Protein AF-0000000075227221 (afdb_homodimer)

Organism: NCBI:txid1561998

InterPro domains:
  IPR003677 SXP/RAL-2 family protein Ani s 5-like, cation-binding domain [PF02520] (51-158)
  IPR052823 SXP/RAL-2-related [PTHR21593] (7-159)

Foldseek 3Di:
DPPPPPQPPQQVPPVVVVVCLVVLVVQPDPDPPPCPVRPDDDPLCVPPDPVLVVVLSCLVNVPVDDPVRSLVVNLVSCVVVPNNVVSVVSVVVVVVVVVVCVPCVVVLVVCQVVLVVQLVVLVPDPPDDPVRSVVSNVVSCVVRPPNVVVVVVVVCVVVVVVVPPPDPPPD/DPPPPPQPPQQPPPPVVVVCLVVLVVQPDPDPPPVPVPDDDDPLCVPPDPVLVVVLSCLVNVPPDDPVRSLVVNLVSCVVVPNNVVSVVNVVVVVVVVVVCVPCVVVLVVCQVVLVVQLVVLVPDPVDDPVRSVVSNVVSCVVRPPNVVVVVVVVCVVVVVVVPPPDPPPD

Structure (mmCIF, N/CA/C/O backbone):
data_AF-0000000075227221-model_v1
#
loop_
_entity.id
_entity.type
_entity.pdbx_description
1 polymer 'DUF148 domain-containing protein'
#
loop_
_atom_site.group_PDB
_atom_site.id
_atom_site.type_symbol
_atom_site.label_atom_id
_atom_site.label_alt_id
_atom_site.label_comp_id
_atom_site.label_asym_id
_atom_site.label_entity_id
_atom_site.label_seq_id
_atom_site.pdbx_PDB_ins_code
_atom_site.Cartn_x
_atom_site.Cartn_y
_atom_site.Cartn_z
_atom_site.occupancy
_atom_site.B_iso_or_equiv
_atom_site.auth_seq_id
_atom_site.auth_comp_id
_atom_site.auth_asym_id
_atom_site.auth_atom_id
_atom_site.pdbx_PDB_model_num
ATOM 1 N N . MET A 1 1 ? -20.688 33.906 -15.164 1 21.27 1 MET A N 1
ATOM 2 C CA . MET A 1 1 ? -20.078 34.188 -13.875 1 21.27 1 MET A CA 1
ATOM 3 C C . MET A 1 1 ? -19.516 32.938 -13.227 1 21.27 1 MET A C 1
ATOM 5 O O . MET A 1 1 ? -19.25 32.906 -12.023 1 21.27 1 MET A O 1
ATOM 9 N N . SER A 1 2 ? -19.25 31.859 -13.977 1 26.23 2 SER A N 1
ATOM 10 C CA . SER A 1 2 ? -19.016 30.406 -13.977 1 26.23 2 SER A CA 1
ATOM 11 C C . SER A 1 2 ? -17.594 30.078 -13.555 1 26.23 2 SER A C 1
ATOM 13 O O . SER A 1 2 ? -16.906 29.297 -14.219 1 26.23 2 SER A O 1
ATOM 15 N N . LEU A 1 3 ? -16.859 31 -12.727 1 29.92 3 LEU A N 1
ATOM 16 C CA . LEU A 1 3 ? -15.445 30.953 -12.383 1 29.92 3 LEU A CA 1
ATOM 17 C C . LEU A 1 3 ? -15.133 29.75 -11.508 1 29.92 3 LEU A C 1
ATOM 19 O O . LEU A 1 3 ? -13.984 29.547 -11.102 1 29.92 3 LEU A O 1
ATOM 23 N N . ASN A 1 4 ? -16.125 29.094 -10.93 1 28.67 4 ASN A N 1
ATOM 24 C CA . ASN A 1 4 ? -15.914 28.344 -9.695 1 28.67 4 ASN A CA 1
ATOM 25 C C . ASN A 1 4 ? -15.172 27.031 -9.953 1 28.67 4 ASN A C 1
ATOM 27 O O . ASN A 1 4 ? -14.938 26.25 -9.031 1 28.67 4 ASN A O 1
ATOM 31 N N . ASN A 1 5 ? -15.242 26.469 -11.109 1 29.36 5 ASN A N 1
ATOM 32 C CA . ASN A 1 5 ? -14.898 25.047 -11.195 1 29.36 5 ASN A CA 1
ATOM 33 C C . ASN A 1 5 ? -13.398 24.828 -10.992 1 29.36 5 ASN A C 1
ATOM 35 O O . ASN A 1 5 ? -12.906 23.719 -11.18 1 29.36 5 ASN A O 1
ATOM 39 N N . SER A 1 6 ? -12.57 25.891 -11.133 1 29.19 6 SER A N 1
ATOM 40 C CA . SER A 1 6 ? -11.148 25.641 -11.344 1 29.19 6 SER A CA 1
ATOM 41 C C . SER A 1 6 ? -10.484 25.109 -10.078 1 29.19 6 SER A C 1
ATOM 43 O O . SER A 1 6 ? -9.258 24.984 -10.023 1 29.19 6 SER A O 1
ATOM 45 N N . VAL A 1 7 ? -11.234 25.203 -8.898 1 27.42 7 VAL A N 1
ATOM 46 C CA . VAL A 1 7 ? -10.484 25.125 -7.652 1 27.42 7 VAL A CA 1
ATOM 47 C C . VAL A 1 7 ? -10.133 23.672 -7.352 1 27.42 7 VAL A C 1
ATOM 49 O O . VAL A 1 7 ? -9.562 23.359 -6.297 1 27.42 7 VAL A O 1
ATOM 52 N N . PHE A 1 8 ? -10.602 22.656 -8.109 1 29.98 8 PHE A N 1
ATOM 53 C CA . PHE A 1 8 ? -10.648 21.344 -7.473 1 29.98 8 PHE A CA 1
ATOM 54 C C . PHE A 1 8 ? -9.242 20.781 -7.301 1 29.98 8 PHE A C 1
ATOM 56 O O . PHE A 1 8 ? -8.953 20.109 -6.309 1 29.98 8 PHE A O 1
ATOM 63 N N . ILE A 1 9 ? -8.414 20.984 -8.281 1 30.62 9 ILE A N 1
ATOM 64 C CA . ILE A 1 9 ? -7.391 19.953 -8.414 1 30.62 9 ILE A CA 1
ATOM 65 C C . ILE A 1 9 ? -6.324 20.156 -7.34 1 30.62 9 ILE A C 1
ATOM 67 O O . ILE A 1 9 ? -5.516 19.25 -7.086 1 30.62 9 ILE A O 1
ATOM 71 N N . LEU A 1 10 ? -6.273 21.422 -6.684 1 29.72 10 LEU A N 1
ATOM 72 C CA . LEU A 1 10 ? -4.98 21.781 -6.113 1 29.72 10 LEU A CA 1
ATOM 73 C C . LEU A 1 10 ? -4.762 21.094 -4.773 1 29.72 10 LEU A C 1
ATOM 75 O O . LEU A 1 10 ? -3.711 21.25 -4.148 1 29.72 10 LEU A O 1
ATOM 79 N N . ILE A 1 11 ? -5.859 20.531 -4.23 1 31.45 11 ILE A N 1
ATOM 80 C CA . ILE A 1 11 ? -5.824 20.344 -2.787 1 31.45 11 ILE A CA 1
ATOM 81 C C . ILE A 1 11 ? -4.914 19.172 -2.443 1 31.45 11 ILE A C 1
ATOM 83 O O . ILE A 1 11 ? -4.469 19.031 -1.302 1 31.45 11 ILE A O 1
ATOM 87 N N . LEU A 1 12 ? -4.746 18.234 -3.357 1 32.62 12 LEU A N 1
ATOM 88 C CA . LEU A 1 12 ? -4.191 17 -2.799 1 32.62 12 LEU A CA 1
ATOM 89 C C . LEU A 1 12 ? -2.746 17.219 -2.357 1 32.62 12 LEU A C 1
ATOM 91 O O . LEU A 1 12 ? -2.096 16.281 -1.887 1 32.62 12 LEU A O 1
ATOM 95 N N . ALA A 1 13 ? -2.172 18.422 -2.547 1 30.55 13 ALA A N 1
ATOM 96 C CA . ALA A 1 13 ? -0.73 18.5 -2.322 1 30.55 13 ALA A CA 1
ATOM 97 C C . ALA A 1 13 ? -0.402 18.422 -0.834 1 30.55 13 ALA A C 1
ATOM 99 O O . ALA A 1 13 ? 0.716 18.078 -0.455 1 30.55 13 ALA A O 1
ATOM 100 N N . PHE A 1 14 ? -1.314 18.891 0.05 1 33.31 14 PHE A N 1
ATOM 101 C CA . PHE A 1 14 ? -0.756 19.125 1.376 1 33.31 14 PHE A CA 1
ATOM 102 C C . PHE A 1 14 ? -0.66 17.828 2.166 1 33.31 14 PHE A C 1
ATOM 104 O O . PHE A 1 14 ? 0.011 17.766 3.199 1 33.31 14 PHE A O 1
ATOM 111 N N . SER A 1 15 ? -1.491 16.891 1.951 1 36.38 15 SER A N 1
ATOM 112 C CA . SER A 1 15 ? -1.387 15.766 2.885 1 36.38 15 SER A CA 1
ATOM 113 C C . SER A 1 15 ? -0.013 15.109 2.809 1 36.38 15 SER A C 1
ATOM 115 O O . SER A 1 15 ? 0.34 14.297 3.666 1 36.38 15 SER A O 1
ATOM 117 N N . SER A 1 16 ? 0.586 15.039 1.662 1 34.44 16 SER A N 1
ATOM 118 C CA . SER A 1 16 ? 1.912 14.438 1.612 1 34.44 16 SER A CA 1
ATOM 119 C C . SER A 1 16 ? 2.965 15.359 2.215 1 34.44 16 SER A C 1
ATOM 121 O O . SER A 1 16 ? 3.855 15.836 1.51 1 34.44 16 SER A O 1
ATOM 123 N N . LEU A 1 17 ? 2.641 16.172 3.076 1 33.5 17 LEU A N 1
ATOM 124 C CA . LEU A 1 17 ? 3.691 17.016 3.621 1 33.5 17 LEU A CA 1
ATOM 125 C C . LEU A 1 17 ? 4.836 16.188 4.18 1 33.5 17 LEU A C 1
ATOM 127 O O . LEU A 1 17 ? 5.961 16.672 4.312 1 33.5 17 LEU A O 1
ATOM 131 N N . ALA A 1 18 ? 4.57 15.07 4.785 1 35.25 18 ALA A N 1
ATOM 132 C CA . ALA A 1 18 ? 5.746 14.32 5.215 1 35.25 18 ALA A CA 1
ATOM 133 C C . ALA A 1 18 ? 6.703 14.086 4.047 1 35.25 18 ALA A C 1
ATOM 135 O O . ALA A 1 18 ? 7.926 14.164 4.215 1 35.25 18 ALA A O 1
ATOM 136 N N . LEU A 1 19 ? 6.176 13.578 2.916 1 32.5 19 LEU A N 1
ATOM 137 C CA . LEU A 1 19 ? 7.039 13.477 1.745 1 32.5 19 LEU A CA 1
ATOM 138 C C . LEU A 1 19 ? 7.426 14.859 1.229 1 32.5 19 LEU A C 1
ATOM 140 O O . LEU A 1 19 ? 8.383 15 0.465 1 32.5 19 LEU A O 1
ATOM 144 N N . CYS A 1 20 ? 6.684 15.852 1.634 1 34.72 20 CYS A N 1
ATOM 145 C CA . CYS A 1 20 ? 6.906 17.188 1.083 1 34.72 20 CYS A CA 1
ATOM 146 C C . CYS A 1 20 ? 8.125 17.844 1.722 1 34.72 20 CYS A C 1
ATOM 148 O O . CYS A 1 20 ? 8.75 18.719 1.119 1 34.72 20 CYS A O 1
ATOM 150 N N . GLN A 1 21 ? 8.383 17.641 2.938 1 33.06 21 GLN A N 1
ATOM 151 C CA . GLN A 1 21 ? 9.555 18.359 3.414 1 33.06 21 GLN A CA 1
ATOM 152 C C . GLN A 1 21 ? 10.797 18 2.607 1 33.06 21 GLN A C 1
ATOM 154 O O . GLN A 1 21 ? 11.672 18.844 2.395 1 33.06 21 GLN A O 1
ATOM 159 N N . LYS A 1 22 ? 10.992 16.672 2.293 1 35.06 22 LYS A N 1
ATOM 160 C CA . LYS A 1 22 ? 12.133 16.469 1.411 1 35.06 22 LYS A CA 1
ATOM 161 C C . LYS A 1 22 ? 11.977 17.25 0.111 1 35.06 22 LYS A C 1
ATOM 163 O O . LYS A 1 22 ? 12.961 17.641 -0.505 1 35.06 22 LYS A O 1
ATOM 168 N N . GLU A 1 23 ? 10.773 17.375 -0.311 1 32.72 23 GLU A N 1
ATOM 169 C CA . GLU A 1 23 ? 10.57 18.125 -1.548 1 32.72 23 GLU A CA 1
ATOM 170 C C . GLU A 1 23 ? 10.648 19.625 -1.303 1 32.72 23 GLU A C 1
ATOM 172 O O . GLU A 1 23 ? 10.945 20.391 -2.221 1 32.72 23 GLU A O 1
ATOM 177 N N . VAL A 1 24 ? 10.352 20.094 -0.079 1 33.34 24 VAL A N 1
ATOM 178 C CA . VAL A 1 24 ? 10.43 21.531 0.119 1 33.34 24 VAL A CA 1
ATOM 179 C C . VAL A 1 24 ? 11.883 21.984 0.085 1 33.34 24 VAL A C 1
ATOM 181 O O . VAL A 1 24 ? 12.195 23.094 -0.377 1 33.34 24 VAL A O 1
ATOM 184 N N . LYS A 1 25 ? 12.789 21.266 0.635 1 33.75 25 LYS A N 1
ATOM 185 C CA . LYS A 1 25 ? 14.164 21.766 0.527 1 33.75 25 LYS A CA 1
ATOM 186 C C . LYS A 1 25 ? 14.602 21.859 -0.931 1 33.75 25 LYS A C 1
ATOM 188 O O . LYS A 1 25 ? 15.539 22.594 -1.259 1 33.75 25 LYS A O 1
ATOM 193 N N . LYS A 1 26 ? 14.211 20.859 -1.682 1 35.75 26 LYS A N 1
ATOM 194 C CA . LYS A 1 26 ? 14.633 21.062 -3.064 1 35.75 26 LYS A CA 1
ATOM 195 C C . LYS A 1 26 ? 13.984 22.297 -3.662 1 35.75 26 LYS A C 1
ATOM 197 O O . LYS A 1 26 ? 14.266 22.672 -4.805 1 35.75 26 LYS A O 1
ATOM 202 N N . ILE A 1 27 ? 12.977 22.797 -3.014 1 33.5 27 ILE A N 1
ATOM 203 C CA . ILE A 1 27 ? 12.375 24 -3.568 1 33.5 27 ILE A CA 1
ATOM 204 C C . ILE A 1 27 ? 13.266 25.203 -3.283 1 33.5 27 ILE A C 1
ATOM 206 O O . ILE A 1 27 ? 13.352 26.125 -4.094 1 33.5 27 ILE A O 1
ATOM 210 N N . ALA A 1 28 ? 13.898 25.281 -2.08 1 35.06 28 ALA A N 1
ATOM 211 C CA . ALA A 1 28 ? 14.539 26.562 -1.806 1 35.06 28 ALA A CA 1
ATOM 212 C C . ALA A 1 28 ? 15.859 26.688 -2.562 1 35.06 28 ALA A C 1
ATOM 214 O O . ALA A 1 28 ? 16.578 27.672 -2.406 1 35.06 28 ALA A O 1
ATOM 215 N N . ALA A 1 29 ? 16.453 25.625 -2.982 1 35.47 29 ALA A N 1
ATOM 216 C CA . ALA A 1 29 ? 17.719 25.969 -3.617 1 35.47 29 ALA A CA 1
ATOM 217 C C . ALA A 1 29 ? 17.484 26.672 -4.949 1 35.47 29 ALA A C 1
ATOM 219 O O . ALA A 1 29 ? 16.594 26.312 -5.715 1 35.47 29 ALA A O 1
ATOM 220 N N . PRO A 1 30 ? 18.016 27.875 -5.059 1 35 30 PRO A N 1
ATOM 221 C CA . PRO A 1 30 ? 18 28.5 -6.387 1 35 30 PRO A CA 1
ATOM 222 C C . PRO A 1 30 ? 18.438 27.547 -7.492 1 35 30 PRO A C 1
ATOM 224 O O . PRO A 1 30 ? 19.562 27.031 -7.465 1 35 30 PRO A O 1
ATOM 227 N N . VAL A 1 31 ? 17.781 26.641 -8.031 1 32.31 31 VAL A N 1
ATOM 228 C CA . VAL A 1 31 ? 18.266 26.047 -9.273 1 32.31 31 VAL A CA 1
ATOM 229 C C . VAL A 1 31 ? 18.828 27.141 -10.188 1 32.31 31 VAL A C 1
ATOM 231 O O . VAL A 1 31 ? 18.359 28.281 -10.164 1 32.31 31 VAL A O 1
ATOM 234 N N . ARG A 1 32 ? 19.859 26.984 -10.961 1 31.8 32 ARG A N 1
ATOM 235 C CA . ARG A 1 32 ? 20.312 27.781 -12.102 1 31.8 32 ARG A CA 1
ATOM 236 C C . ARG A 1 32 ? 19.125 28.328 -12.891 1 31.8 32 ARG A C 1
ATOM 238 O O . ARG A 1 32 ? 18 27.844 -12.742 1 31.8 32 ARG A O 1
ATOM 245 N N . GLY A 1 33 ? 19.344 29.328 -14.109 1 33.41 33 GLY A N 1
ATOM 246 C CA . GLY A 1 33 ? 18.359 29.938 -15 1 33.41 33 GLY A CA 1
ATOM 247 C C . GLY A 1 33 ? 17.188 29.047 -15.297 1 33.41 33 GLY A C 1
ATOM 248 O O . GLY A 1 33 ? 16.328 29.375 -16.125 1 33.41 33 GLY A O 1
ATOM 249 N N . GLY A 1 34 ? 17.406 27.766 -15.555 1 32.94 34 GLY A N 1
ATOM 250 C CA . GLY A 1 34 ? 16.344 26.906 -16.062 1 32.94 34 GLY A CA 1
ATOM 251 C C . GLY A 1 34 ? 15.078 26.984 -15.234 1 32.94 34 GLY A C 1
ATOM 252 O O . GLY A 1 34 ? 15.133 27.25 -14.031 1 32.94 34 GLY A O 1
ATOM 253 N N . GLY A 1 35 ? 13.867 27.453 -15.812 1 33.06 35 GLY A N 1
ATOM 254 C CA . GLY A 1 35 ? 12.539 27.391 -15.219 1 33.06 35 GLY A CA 1
ATOM 255 C C . GLY A 1 35 ? 12.367 26.234 -14.258 1 33.06 35 GLY A C 1
ATOM 256 O O . GLY A 1 35 ? 12.117 25.109 -14.68 1 33.06 35 GLY A O 1
ATOM 257 N N . GLY A 1 36 ? 13.336 25.906 -13.586 1 34.81 36 GLY A N 1
ATOM 258 C CA . GLY A 1 36 ? 12.977 24.875 -12.625 1 34.81 36 GLY A CA 1
ATOM 259 C C . GLY A 1 36 ? 11.523 24.953 -12.188 1 34.81 36 GLY A C 1
ATOM 260 O O . GLY A 1 36 ? 11.062 26 -11.719 1 34.81 36 GLY A O 1
ATOM 261 N N . HIS A 1 37 ? 10.656 24.5 -13.094 1 35.56 37 HIS A N 1
ATOM 262 C CA . HIS A 1 37 ? 9.25 24.25 -12.812 1 35.56 37 HIS A CA 1
ATOM 263 C C . HIS A 1 37 ? 9.016 24 -11.328 1 35.56 37 HIS A C 1
ATOM 265 O O . HIS A 1 37 ? 9.5 23 -10.773 1 35.56 37 HIS A O 1
ATOM 271 N N . PHE A 1 38 ? 9.375 24.797 -10.477 1 39.09 38 PHE A N 1
ATOM 272 C CA . PHE A 1 38 ? 8.836 24.812 -9.117 1 39.09 38 PHE A CA 1
ATOM 273 C C . PHE A 1 38 ? 7.512 24.078 -9.055 1 39.09 38 PHE A C 1
ATOM 275 O O . PHE A 1 38 ? 6.723 24.109 -10 1 39.09 38 PHE A O 1
ATOM 282 N N . LEU A 1 39 ? 7.441 23.031 -8.406 1 46.06 39 LEU A N 1
ATOM 283 C CA . LEU A 1 39 ? 6.18 22.422 -8.023 1 46.06 39 LEU A CA 1
ATOM 284 C C . LEU A 1 39 ? 5.062 23.453 -7.969 1 46.06 39 LEU A C 1
ATOM 286 O O . LEU A 1 39 ? 5.324 24.656 -7.914 1 46.06 39 LEU A O 1
ATOM 290 N N . PHE A 1 40 ? 3.754 22.984 -7.938 1 52.91 40 PHE A N 1
ATOM 291 C CA . PHE A 1 40 ? 2.438 23.609 -7.961 1 52.91 40 PHE A CA 1
ATOM 292 C C . PHE A 1 40 ? 2.318 24.672 -6.867 1 52.91 40 PHE A C 1
ATOM 294 O O . PHE A 1 40 ? 2.459 24.359 -5.68 1 52.91 40 PHE A O 1
ATOM 301 N N . SER A 1 41 ? 2.863 25.922 -7.094 1 67.44 41 SER A N 1
ATOM 302 C CA . SER A 1 41 ? 2.504 27.016 -6.188 1 67.44 41 SER A CA 1
ATOM 303 C C . SER A 1 41 ? 0.991 27.156 -6.07 1 67.44 41 SER A C 1
ATOM 305 O O . SER A 1 41 ? 0.286 27.203 -7.078 1 67.44 41 SER A O 1
ATOM 307 N N . PRO A 1 42 ? 0.64 27.094 -4.812 1 76.62 42 PRO A N 1
ATOM 308 C CA . PRO A 1 42 ? -0.806 27.266 -4.656 1 76.62 42 PRO A CA 1
ATOM 309 C C . PRO A 1 42 ? -1.321 28.531 -5.344 1 76.62 42 PRO A C 1
ATOM 311 O O . PRO A 1 42 ? -0.63 29.562 -5.359 1 76.62 42 PRO A O 1
ATOM 314 N N . SER A 1 43 ? -2.408 28.422 -5.902 1 79.81 43 SER A N 1
ATOM 315 C CA . SER A 1 43 ? -3 29.5 -6.691 1 79.81 43 SER A CA 1
ATOM 316 C C . SER A 1 43 ? -3.172 30.766 -5.859 1 79.81 43 SER A C 1
ATOM 318 O O . SER A 1 43 ? -3.098 31.875 -6.387 1 79.81 43 SER A O 1
ATOM 320 N N . TYR A 1 44 ? -3.326 30.609 -4.594 1 83.81 44 TYR A N 1
ATOM 321 C CA . TYR A 1 44 ? -3.604 31.781 -3.756 1 83.81 44 TYR A CA 1
ATOM 322 C C . TYR A 1 44 ? -2.34 32.594 -3.529 1 83.81 44 TYR A C 1
ATOM 324 O O . TYR A 1 44 ? -2.398 33.688 -2.98 1 83.81 44 TYR A O 1
ATOM 332 N N . LEU A 1 45 ? -1.227 32.125 -4.047 1 87.81 45 LEU A N 1
ATOM 333 C CA . LEU A 1 45 ? 0.012 32.875 -3.918 1 87.81 45 LEU A CA 1
ATOM 334 C C . LEU A 1 45 ? 0.304 33.656 -5.191 1 87.81 45 LEU A C 1
ATOM 336 O O . LEU A 1 45 ? 1.288 34.406 -5.258 1 87.81 45 LEU A O 1
ATOM 340 N N . SER A 1 46 ? -0.517 33.531 -6.117 1 85.44 46 SER A N 1
ATOM 341 C CA . SER A 1 46 ? -0.222 34.031 -7.449 1 85.44 46 SER A CA 1
ATOM 342 C C . SER A 1 46 ? -0.086 35.562 -7.434 1 85.44 46 SER A C 1
ATOM 344 O O . SER A 1 46 ? 0.735 36.125 -8.164 1 85.44 46 SER A O 1
ATOM 346 N N . ASN A 1 47 ? -0.812 36.281 -6.594 1 85.38 47 ASN A N 1
ATOM 347 C CA . ASN A 1 47 ? -0.833 37.75 -6.594 1 85.38 47 ASN A CA 1
ATOM 348 C C . ASN A 1 47 ? 0.286 38.312 -5.73 1 85.38 47 ASN A C 1
ATOM 350 O O . ASN A 1 47 ? 0.44 39.531 -5.641 1 85.38 47 ASN A O 1
ATOM 354 N N . LEU A 1 48 ? 1.072 37.5 -5.176 1 91.19 48 LEU A N 1
ATOM 355 C CA . LEU A 1 48 ? 2.145 37.969 -4.301 1 91.19 48 LEU A CA 1
ATOM 356 C C . LEU A 1 48 ? 3.402 38.281 -5.105 1 91.19 48 LEU A C 1
ATOM 358 O O . LEU A 1 48 ? 3.619 37.719 -6.176 1 91.19 48 LEU A O 1
ATOM 362 N N . THR A 1 49 ? 4.121 39.25 -4.551 1 92.06 49 THR A N 1
ATOM 363 C CA . THR A 1 49 ? 5.438 39.531 -5.121 1 92.06 49 THR A CA 1
ATOM 364 C C . THR A 1 49 ? 6.395 38.375 -4.844 1 92.06 49 THR A C 1
ATOM 366 O O . THR A 1 49 ? 6.082 37.469 -4.059 1 92.06 49 THR A O 1
ATOM 369 N N . LYS A 1 50 ? 7.504 38.281 -5.527 1 89.62 50 LYS A N 1
ATOM 370 C CA . LYS A 1 50 ? 8.516 37.25 -5.316 1 89.62 50 LYS A CA 1
ATOM 371 C C . LYS A 1 50 ? 9.008 37.25 -3.873 1 89.62 50 LYS A C 1
ATOM 373 O O . LYS A 1 50 ? 9.188 36.188 -3.275 1 89.62 50 LYS A O 1
ATOM 378 N N . GLU A 1 51 ? 9.227 38.5 -3.381 1 92.06 51 GLU A N 1
ATOM 379 C CA . GLU A 1 51 ? 9.695 38.656 -2.006 1 92.06 51 GLU A CA 1
ATOM 380 C C . GLU A 1 51 ? 8.664 38.125 -1.013 1 92.06 51 GLU A C 1
ATOM 382 O O . GLU A 1 51 ? 9.008 37.469 -0.029 1 92.06 51 GLU A O 1
ATOM 387 N N . GLU A 1 52 ? 7.43 38.406 -1.268 1 92.69 52 GLU A N 1
ATOM 388 C CA . GLU A 1 52 ? 6.34 37.969 -0.407 1 92.69 52 GLU A CA 1
ATOM 389 C C . GLU A 1 52 ? 6.191 36.438 -0.458 1 92.69 52 GLU A C 1
ATOM 391 O O . GLU A 1 52 ? 5.949 35.812 0.566 1 92.69 52 GLU A O 1
ATOM 396 N N . LYS A 1 53 ? 6.324 35.906 -1.616 1 90.38 53 LYS A N 1
ATOM 397 C CA . LYS A 1 53 ? 6.277 34.469 -1.762 1 90.38 53 LYS A CA 1
ATOM 398 C C . LYS A 1 53 ? 7.406 33.781 -0.976 1 90.38 53 LYS A C 1
ATOM 400 O O . LYS A 1 53 ? 7.188 32.781 -0.308 1 90.38 53 LYS A O 1
ATOM 405 N N . GLN A 1 54 ? 8.547 34.344 -1.079 1 90.88 54 GLN A N 1
ATOM 406 C CA . GLN A 1 54 ? 9.688 33.781 -0.346 1 90.88 54 GLN A CA 1
ATOM 407 C C . GLN A 1 54 ? 9.438 33.844 1.159 1 90.88 54 GLN A C 1
ATOM 409 O O . GLN A 1 54 ? 9.781 32.875 1.871 1 90.88 54 GLN A O 1
ATOM 414 N N . GLU A 1 55 ? 8.875 34.938 1.621 1 93 55 GLU A N 1
ATOM 415 C CA . GLU A 1 55 ? 8.531 35.031 3.035 1 93 55 GLU A CA 1
ATOM 416 C C . GLU A 1 55 ? 7.559 33.938 3.441 1 93 55 GLU A C 1
ATOM 418 O O . GLU A 1 55 ? 7.738 33.281 4.48 1 93 55 GLU A O 1
ATOM 423 N N . TYR A 1 56 ? 6.59 33.75 2.607 1 91.38 56 TYR A N 1
ATOM 424 C CA . TYR A 1 56 ? 5.609 32.688 2.877 1 91.38 56 TYR A CA 1
ATOM 425 C C . TYR A 1 56 ? 6.281 31.328 2.939 1 91.38 56 TYR A C 1
ATOM 427 O O . TYR A 1 56 ? 6.035 30.547 3.863 1 91.38 56 TYR A O 1
ATOM 435 N N . TYR A 1 57 ? 7.086 31.031 2.004 1 89.69 57 TYR A N 1
ATOM 436 C CA . TYR A 1 57 ? 7.766 29.734 1.953 1 89.69 57 TYR A CA 1
ATOM 437 C C . TYR A 1 57 ? 8.688 29.562 3.15 1 89.69 57 TYR A C 1
ATOM 439 O O . TYR A 1 57 ? 8.859 28.453 3.652 1 89.69 57 TYR A O 1
ATOM 447 N N . ASN A 1 58 ? 9.266 30.656 3.594 1 91.06 58 ASN A N 1
ATOM 448 C CA . ASN A 1 58 ? 10.109 30.594 4.781 1 91.06 58 ASN A CA 1
ATOM 449 C C . ASN A 1 58 ? 9.312 30.172 6.012 1 91.06 58 ASN A C 1
ATOM 451 O O . ASN A 1 58 ? 9.812 29.438 6.863 1 91.06 58 ASN A O 1
ATOM 455 N N . ILE A 1 59 ? 8.078 30.641 6.113 1 91.31 59 ILE A N 1
ATOM 456 C CA . ILE A 1 59 ? 7.211 30.234 7.219 1 91.31 59 ILE A CA 1
ATOM 457 C C . ILE A 1 59 ? 6.941 28.734 7.141 1 91.31 59 ILE A C 1
ATOM 459 O O . ILE A 1 59 ? 7.07 28.016 8.141 1 91.31 59 ILE A O 1
ATOM 463 N N . PHE A 1 60 ? 6.719 28.25 5.977 1 84.88 60 PHE A N 1
ATOM 464 C CA . PHE A 1 60 ? 6.363 26.859 5.746 1 84.88 60 PHE A CA 1
ATOM 465 C C . PHE A 1 60 ? 7.566 25.953 5.984 1 84.88 60 PHE A C 1
ATOM 467 O O . PHE A 1 60 ? 7.422 24.844 6.516 1 84.88 60 PHE A O 1
ATOM 474 N N . GLY A 1 61 ? 8.641 26.406 5.68 1 86.69 61 GLY A N 1
ATOM 475 C CA . GLY A 1 61 ? 9.836 25.594 5.711 1 86.69 61 GLY A CA 1
ATOM 476 C C . GLY A 1 61 ? 10.617 25.719 7.012 1 86.69 61 GLY A C 1
ATOM 477 O O . GLY A 1 61 ? 11.641 25.062 7.195 1 86.69 61 GLY A O 1
ATOM 478 N N . ASP A 1 62 ? 10.172 26.609 7.91 1 90.88 62 ASP A N 1
ATOM 479 C CA . ASP A 1 62 ? 10.883 26.812 9.172 1 90.88 62 ASP A CA 1
ATOM 480 C C . ASP A 1 62 ? 10.789 25.578 10.062 1 90.88 62 ASP A C 1
ATOM 482 O O . ASP A 1 62 ? 9.734 25.312 10.648 1 90.88 62 ASP A O 1
ATOM 486 N N . ALA A 1 63 ? 11.836 24.891 10.25 1 92.19 63 ALA A N 1
ATOM 487 C CA . ALA A 1 63 ? 11.883 23.609 10.945 1 92.19 63 ALA A CA 1
ATOM 488 C C . ALA A 1 63 ? 11.773 23.797 12.453 1 92.19 63 ALA A C 1
ATOM 490 O O . ALA A 1 63 ? 11.57 22.828 13.188 1 92.19 63 ALA A O 1
ATOM 491 N N . GLN A 1 64 ? 11.953 25 12.898 1 95.5 64 GLN A N 1
ATOM 492 C CA . GLN A 1 64 ? 11.945 25.25 14.336 1 95.5 64 GLN A CA 1
ATOM 493 C C . GLN A 1 64 ? 10.523 25.516 14.836 1 95.5 64 GLN A C 1
ATOM 495 O O . GLN A 1 64 ? 10.281 25.516 16.047 1 95.5 64 GLN A O 1
ATOM 500 N N . LEU A 1 65 ? 9.594 25.734 13.953 1 96.81 65 LEU A N 1
ATOM 501 C CA . LEU A 1 65 ? 8.211 26 14.336 1 96.81 65 LEU A CA 1
ATOM 502 C C . LEU A 1 65 ? 7.445 24.703 14.57 1 96.81 65 LEU A C 1
ATOM 504 O O . LEU A 1 65 ? 7.629 23.734 13.836 1 96.81 65 LEU A O 1
ATOM 508 N N . THR A 1 66 ? 6.652 24.734 15.648 1 97.31 66 THR A N 1
ATOM 509 C CA . THR A 1 66 ? 5.668 23.656 15.797 1 97.31 66 THR A CA 1
ATOM 510 C C . THR A 1 66 ? 4.578 23.781 14.734 1 97.31 66 THR A C 1
ATOM 512 O O . THR A 1 66 ? 4.465 24.812 14.062 1 97.31 66 THR A O 1
ATOM 515 N N . PHE A 1 67 ? 3.789 22.719 14.562 1 95.19 67 PHE A N 1
ATOM 516 C CA . PHE A 1 67 ? 2.688 22.766 13.609 1 95.19 67 PHE A CA 1
ATOM 517 C C . PHE A 1 67 ? 1.7 23.859 13.961 1 95.19 67 PHE A C 1
ATOM 519 O O . PHE A 1 67 ? 1.213 24.578 13.078 1 95.19 67 PHE A O 1
ATOM 526 N N . LYS A 1 68 ? 1.417 24.047 15.234 1 96.19 68 LYS A N 1
ATOM 527 C CA . LYS A 1 68 ? 0.52 25.094 15.703 1 96.19 68 LYS A CA 1
ATOM 528 C C . LYS A 1 68 ? 1.065 26.484 15.352 1 96.19 68 LYS A C 1
ATOM 530 O O . LYS A 1 68 ? 0.346 27.312 14.805 1 96.19 68 LYS A O 1
ATOM 535 N N . GLN A 1 69 ? 2.352 26.672 15.664 1 97 69 GLN A N 1
ATOM 536 C CA . GLN A 1 69 ? 2.994 27.953 15.398 1 97 69 GLN A CA 1
ATOM 537 C C . GLN A 1 69 ? 3.016 28.266 13.906 1 97 69 GLN A C 1
ATOM 539 O O . GLN A 1 69 ? 2.768 29.391 13.492 1 97 69 GLN A O 1
ATOM 544 N N . GLN A 1 70 ? 3.332 27.266 13.102 1 95.75 70 GLN A N 1
ATOM 545 C CA . GLN A 1 70 ? 3.365 27.422 11.648 1 95.75 70 GLN A CA 1
ATOM 546 C C . GLN A 1 70 ? 2.002 27.844 11.117 1 95.75 70 GLN A C 1
ATOM 548 O O . GLN A 1 70 ? 1.913 28.75 10.273 1 95.75 70 GLN A O 1
ATOM 553 N N . GLU A 1 71 ? 1.003 27.188 11.586 1 93.94 71 GLU A N 1
ATOM 554 C CA . GLU A 1 71 ? -0.353 27.5 11.156 1 93.94 71 GLU A CA 1
ATOM 555 C C . GLU A 1 71 ? -0.723 28.938 11.531 1 93.94 71 GLU A C 1
ATOM 557 O O . GLU A 1 71 ? -1.296 29.672 10.719 1 93.94 71 GLU A O 1
ATOM 562 N N . GLU A 1 72 ? -0.4 29.359 12.703 1 95.88 72 GLU A N 1
ATOM 563 C CA . GLU A 1 72 ? -0.679 30.719 13.156 1 95.88 72 GLU A CA 1
ATOM 564 C C . GLU A 1 72 ? 0.046 31.75 12.305 1 95.88 72 GLU A C 1
ATOM 566 O O . GLU A 1 72 ? -0.545 32.75 11.898 1 95.88 72 GLU A O 1
ATOM 571 N N . LYS A 1 73 ? 1.297 31.516 12.047 1 96.5 73 LYS A N 1
ATOM 572 C CA . LYS A 1 73 ? 2.092 32.438 11.25 1 96.5 73 LYS A CA 1
ATOM 573 C C . LYS A 1 73 ? 1.589 32.5 9.812 1 96.5 73 LYS A C 1
ATOM 575 O O . LYS A 1 73 ? 1.546 33.594 9.203 1 96.5 73 LYS A O 1
ATOM 580 N N . ARG A 1 74 ? 1.226 31.328 9.273 1 94.5 74 ARG A N 1
ATOM 581 C CA . ARG A 1 74 ? 0.67 31.297 7.926 1 94.5 74 ARG A CA 1
ATOM 582 C C . ARG A 1 74 ? -0.631 32.094 7.844 1 94.5 74 ARG A C 1
ATOM 584 O O . ARG A 1 74 ? -0.848 32.844 6.891 1 94.5 74 ARG A O 1
ATOM 591 N N . LEU A 1 75 ? -1.448 31.922 8.828 1 95.69 75 LEU A N 1
ATOM 592 C CA . LEU A 1 75 ? -2.729 32.625 8.852 1 95.69 75 LEU A CA 1
ATOM 593 C C . LEU A 1 75 ? -2.521 34.125 8.977 1 95.69 75 LEU A C 1
ATOM 595 O O . LEU A 1 75 ? -3.18 34.906 8.281 1 95.69 75 LEU A O 1
ATOM 599 N N . ALA A 1 76 ? -1.607 34.562 9.797 1 97.12 76 ALA A N 1
ATOM 600 C CA . ALA A 1 76 ? -1.301 36 9.953 1 97.12 76 ALA A CA 1
ATOM 601 C C . ALA A 1 76 ? -0.797 36.594 8.648 1 97.12 76 ALA A C 1
ATOM 603 O O . ALA A 1 76 ? -1.217 37.688 8.258 1 97.12 76 ALA A O 1
ATOM 604 N N . PHE A 1 77 ? 0.079 35.844 8.031 1 96.25 77 PHE A N 1
ATOM 605 C CA . PHE A 1 77 ? 0.596 36.25 6.73 1 96.25 77 PHE A CA 1
ATOM 606 C C . PHE A 1 77 ? -0.529 36.375 5.711 1 96.25 77 PHE A C 1
ATOM 608 O O . PHE A 1 77 ? -0.604 37.344 4.969 1 96.25 77 PHE A O 1
ATOM 615 N N . ALA A 1 78 ? -1.372 35.406 5.668 1 95.44 78 ALA A N 1
ATOM 616 C CA . ALA A 1 78 ? -2.475 35.344 4.711 1 95.44 78 ALA A CA 1
ATOM 617 C C . ALA A 1 78 ? -3.469 36.469 4.957 1 95.44 78 ALA A C 1
ATOM 619 O O . ALA A 1 78 ? -4.039 37.031 4.016 1 95.44 78 ALA A O 1
ATOM 620 N N . GLU A 1 79 ? -3.752 36.844 6.215 1 96.5 79 GLU A N 1
ATOM 621 C CA . GLU A 1 79 ? -4.629 37.969 6.555 1 96.5 79 GLU A CA 1
ATOM 622 C C . GLU A 1 79 ? -4.078 39.281 6.016 1 96.5 79 GLU A C 1
ATOM 624 O O . GLU A 1 79 ? -4.824 40.062 5.445 1 96.5 79 GLU A O 1
ATOM 629 N N . LYS A 1 80 ? -2.787 39.344 6.164 1 95.56 80 LYS A N 1
ATOM 630 C CA . LYS A 1 80 ? -2.123 40.562 5.691 1 95.56 80 LYS A CA 1
ATOM 631 C C . LYS A 1 80 ? -2.219 40.688 4.172 1 95.56 80 LYS A C 1
ATOM 633 O O . LYS A 1 80 ? -2.301 41.781 3.637 1 95.56 80 LYS A O 1
ATOM 638 N N . HIS A 1 81 ? -2.275 39.562 3.494 1 94.88 81 HIS A N 1
ATOM 639 C CA . HIS A 1 81 ? -2.152 39.625 2.041 1 94.88 81 HIS A CA 1
ATOM 640 C C . HIS A 1 81 ? -3.453 39.188 1.367 1 94.88 81 HIS A C 1
ATOM 642 O O . HIS A 1 81 ? -3.502 39.031 0.145 1 94.88 81 HIS A O 1
ATOM 648 N N . GLY A 1 82 ? -4.5 38.875 2.104 1 92.75 82 GLY A N 1
ATOM 649 C CA . GLY A 1 82 ? -5.852 38.781 1.571 1 92.75 82 GLY A CA 1
ATOM 650 C C . GLY A 1 82 ? -6.234 37.406 1.141 1 92.75 82 GLY A C 1
ATOM 651 O O . GLY A 1 82 ? -7.098 37.219 0.279 1 92.75 82 GLY A O 1
ATOM 652 N N . PHE A 1 83 ? -5.547 36.344 1.58 1 93.69 83 PHE A N 1
ATOM 653 C CA . PHE A 1 83 ? -5.934 34.969 1.18 1 93.69 83 PHE A CA 1
ATOM 654 C C . PHE A 1 83 ? -6.113 34.094 2.398 1 93.69 83 PHE A C 1
ATOM 656 O O . PHE A 1 83 ? -5.875 32.875 2.33 1 93.69 83 PHE A O 1
ATOM 663 N N . ALA A 1 84 ? -6.527 34.625 3.535 1 95.44 84 ALA A N 1
ATOM 664 C CA . ALA A 1 84 ? -6.719 33.906 4.793 1 95.44 84 ALA A CA 1
ATOM 665 C C . ALA A 1 84 ? -7.738 32.781 4.637 1 95.44 84 ALA A C 1
ATOM 667 O O . ALA A 1 84 ? -7.586 31.719 5.227 1 95.44 84 ALA A O 1
ATOM 668 N N . GLN A 1 85 ? -8.789 33.031 3.801 1 94.38 85 GLN A N 1
ATOM 669 C CA . GLN A 1 85 ? -9.828 32 3.631 1 94.38 85 GLN A CA 1
ATOM 670 C C . GLN A 1 85 ? -9.258 30.75 2.99 1 94.38 85 GLN A C 1
ATOM 672 O O . GLN A 1 85 ? -9.656 29.641 3.346 1 94.38 85 GLN A O 1
ATOM 677 N N . ALA A 1 86 ? -8.32 30.953 2.109 1 90.69 86 ALA A N 1
ATOM 678 C CA . ALA A 1 86 ? -7.699 29.797 1.463 1 90.69 86 ALA A CA 1
ATOM 679 C C . ALA A 1 86 ? -6.965 28.922 2.48 1 90.69 86 ALA A C 1
ATOM 681 O O . ALA A 1 86 ? -7.043 27.703 2.428 1 90.69 86 ALA A O 1
ATOM 682 N N . ILE A 1 87 ? -6.305 29.531 3.381 1 91.06 87 ILE A N 1
ATOM 683 C CA . ILE A 1 87 ? -5.57 28.797 4.41 1 91.06 87 ILE A CA 1
ATOM 684 C C . ILE A 1 87 ? -6.551 28.109 5.352 1 91.06 87 ILE A C 1
ATOM 686 O O . ILE A 1 87 ? -6.355 26.938 5.711 1 91.06 87 ILE A O 1
ATOM 690 N N . LYS A 1 88 ? -7.578 28.781 5.742 1 94.31 88 LYS A N 1
ATOM 691 C CA . LYS A 1 88 ? -8.594 28.203 6.617 1 94.31 88 LYS A CA 1
ATOM 692 C C . LYS A 1 88 ? -9.25 26.984 5.961 1 94.31 88 LYS A C 1
ATOM 694 O O . LYS A 1 88 ? -9.492 25.984 6.617 1 94.31 88 LYS A O 1
ATOM 699 N N . ASP A 1 89 ? -9.5 27.078 4.656 1 91.62 89 ASP A N 1
ATOM 700 C CA . ASP A 1 89 ? -10.078 25.953 3.914 1 91.62 89 ASP A CA 1
ATOM 701 C C . ASP A 1 89 ? -9.133 24.766 3.891 1 91.62 89 ASP A C 1
ATOM 703 O O . ASP A 1 89 ? -9.562 23.625 4.031 1 91.62 89 ASP A O 1
ATOM 707 N N . ASP A 1 90 ? -7.879 25.062 3.721 1 87.12 90 ASP A N 1
ATOM 708 C CA . ASP A 1 90 ? -6.871 24.016 3.725 1 87.12 90 ASP A CA 1
ATOM 709 C C . ASP A 1 90 ? -6.832 23.297 5.074 1 87.12 90 ASP A C 1
ATOM 711 O O . ASP A 1 90 ? -6.789 22.062 5.129 1 87.12 90 ASP A O 1
ATOM 715 N N . VAL A 1 91 ? -6.832 24.047 6.078 1 89.69 91 VAL A N 1
ATOM 716 C CA . VAL A 1 91 ? -6.777 23.5 7.43 1 89.69 91 VAL A CA 1
ATOM 717 C C . VAL A 1 91 ? -8.031 22.656 7.699 1 89.69 91 VAL A C 1
ATOM 719 O O . VAL A 1 91 ? -7.941 21.547 8.227 1 89.69 91 VAL A O 1
ATOM 722 N N . LYS A 1 92 ? -9.156 23.156 7.309 1 93.31 92 LYS A N 1
ATOM 723 C CA . LYS A 1 92 ? -10.414 22.438 7.496 1 93.31 92 LYS A CA 1
ATOM 724 C C . LYS A 1 92 ? -10.406 21.109 6.75 1 93.31 92 LYS A C 1
ATOM 726 O O . LYS A 1 92 ? -10.828 20.094 7.289 1 93.31 92 LYS A O 1
ATOM 731 N N . LEU A 1 93 ? -9.953 21.125 5.578 1 89.31 93 LEU A N 1
ATOM 732 C CA . LEU A 1 93 ? -9.883 19.906 4.773 1 89.31 93 LEU A CA 1
ATOM 733 C C . LEU A 1 93 ? -8.984 18.875 5.438 1 89.31 93 LEU A C 1
ATOM 735 O O . LEU A 1 93 ? -9.32 17.688 5.469 1 89.31 93 LEU A O 1
ATOM 739 N N . LYS A 1 94 ? -7.883 19.312 5.918 1 89.06 94 LYS A N 1
ATOM 740 C CA . LYS A 1 94 ? -6.969 18.406 6.605 1 89.06 94 LYS A CA 1
ATOM 741 C C . LYS A 1 94 ? -7.625 17.797 7.836 1 89.06 94 LYS A C 1
ATOM 743 O O . LYS A 1 94 ? -7.469 16.594 8.102 1 89.06 94 LYS A O 1
ATOM 748 N N . GLU A 1 95 ? -8.305 18.594 8.539 1 92.75 95 GLU A N 1
ATOM 749 C CA . GLU A 1 95 ? -8.984 18.109 9.734 1 92.75 95 GLU A CA 1
ATOM 750 C C . GLU A 1 95 ? -10.094 17.125 9.383 1 92.75 95 GLU A C 1
ATOM 752 O O . GLU A 1 95 ? -10.25 16.094 10.055 1 92.75 95 GLU A O 1
ATOM 757 N N . GLU A 1 96 ? -10.82 17.391 8.352 1 93.12 96 GLU A N 1
ATOM 758 C CA . GLU A 1 96 ? -11.875 16.484 7.902 1 93.12 96 GLU A CA 1
ATOM 759 C C . GLU A 1 96 ? -11.297 15.141 7.457 1 93.12 96 GLU A C 1
ATOM 761 O O . GLU A 1 96 ? -11.852 14.086 7.777 1 93.12 96 GLU A O 1
ATOM 766 N N . ASN A 1 97 ? -10.227 15.203 6.723 1 91.38 97 ASN A N 1
ATOM 767 C CA . ASN A 1 97 ? -9.57 13.969 6.297 1 91.38 97 ASN A CA 1
ATOM 768 C C . ASN A 1 97 ? -9.062 13.164 7.488 1 91.38 97 ASN A C 1
ATOM 770 O O . ASN A 1 97 ? -9.172 11.938 7.508 1 91.38 97 ASN A O 1
ATOM 774 N N . HIS A 1 98 ? -8.492 13.906 8.352 1 93.62 98 HIS A N 1
ATOM 775 C CA . HIS A 1 98 ? -7.98 13.273 9.562 1 93.62 98 HIS A CA 1
ATOM 776 C C . HIS A 1 98 ? -9.094 12.555 10.32 1 93.62 98 HIS A C 1
ATOM 778 O O . HIS A 1 98 ? -8.922 11.414 10.75 1 93.62 98 HIS A O 1
ATOM 784 N N . GLU A 1 99 ? -10.195 13.172 10.453 1 95.56 99 GLU A N 1
ATOM 785 C CA . GLU A 1 99 ? -11.336 12.578 11.148 1 95.56 99 GLU A CA 1
ATOM 786 C C . GLU A 1 99 ? -11.898 11.383 10.375 1 95.56 99 GLU A C 1
ATOM 788 O O . GLU A 1 99 ? -12.266 10.375 10.977 1 95.56 99 GLU A O 1
ATOM 793 N N . LEU A 1 100 ? -11.906 11.508 9.109 1 94.62 100 LEU A N 1
ATOM 794 C CA . LEU A 1 100 ? -12.359 10.406 8.273 1 94.62 100 LEU A CA 1
ATOM 795 C C . LEU A 1 100 ? -11.484 9.172 8.484 1 94.62 100 LEU A C 1
ATOM 797 O O . LEU A 1 100 ? -12 8.07 8.688 1 94.62 100 LEU A O 1
ATOM 801 N N . VAL A 1 101 ? -10.25 9.383 8.445 1 95 101 VAL A N 1
ATOM 802 C CA . VAL A 1 101 ? -9.297 8.297 8.602 1 95 101 VAL A CA 1
ATOM 803 C C . VAL A 1 101 ? -9.414 7.703 10.008 1 95 101 VAL A C 1
ATOM 805 O O . VAL A 1 101 ? -9.391 6.48 10.172 1 95 101 VAL A O 1
ATOM 808 N N . ARG A 1 102 ? -9.5 8.555 10.977 1 96.56 102 ARG A N 1
ATOM 809 C CA . ARG A 1 102 ? -9.656 8.117 12.359 1 96.56 102 ARG A CA 1
ATOM 810 C C . ARG A 1 102 ? -10.852 7.184 12.508 1 96.56 102 ARG A C 1
ATOM 812 O O . ARG A 1 102 ? -10.773 6.168 13.195 1 96.56 102 ARG A O 1
ATOM 819 N N . LYS A 1 103 ? -11.852 7.488 11.836 1 95.19 103 LYS A N 1
ATOM 820 C CA . LYS A 1 103 ? -13.102 6.734 11.953 1 95.19 103 LYS A CA 1
ATOM 821 C C . LYS A 1 103 ? -13.055 5.477 11.094 1 95.19 103 LYS A C 1
ATOM 823 O O . LYS A 1 103 ? -13.445 4.395 11.547 1 95.19 103 LYS A O 1
ATOM 828 N N . GLU A 1 104 ? -12.523 5.551 9.898 1 94.06 104 GLU A N 1
ATOM 829 C CA . GLU A 1 104 ? -12.68 4.496 8.906 1 94.06 104 GLU A CA 1
ATOM 830 C C . GLU A 1 104 ? -11.562 3.465 9.008 1 94.06 104 GLU A C 1
ATOM 832 O O . GLU A 1 104 ? -11.742 2.301 8.648 1 94.06 104 GLU A O 1
ATOM 837 N N . ARG A 1 105 ? -10.375 3.846 9.414 1 96.31 105 ARG A N 1
ATOM 838 C CA . ARG A 1 105 ? -9.266 2.908 9.492 1 96.31 105 ARG A CA 1
ATOM 839 C C . ARG A 1 105 ? -9.617 1.71 10.367 1 96.31 105 ARG A C 1
ATOM 841 O O . ARG A 1 105 ? -9.422 0.561 9.969 1 96.31 105 ARG A O 1
ATOM 848 N N . PRO A 1 106 ? -10.141 1.911 11.602 1 96.94 106 PRO A N 1
ATOM 849 C CA . PRO A 1 106 ? -10.484 0.766 12.445 1 96.94 106 PRO A CA 1
ATOM 850 C C . PRO A 1 106 ? -11.492 -0.172 11.781 1 96.94 106 PRO A C 1
ATOM 852 O O . PRO A 1 106 ? -11.43 -1.388 11.984 1 96.94 106 PRO A O 1
ATOM 855 N N . GLU A 1 107 ? -12.367 0.407 10.969 1 94.81 107 GLU A N 1
ATOM 856 C CA . GLU A 1 107 ? -13.344 -0.418 10.273 1 94.81 107 GLU A CA 1
ATOM 857 C C . GLU A 1 107 ? -12.672 -1.328 9.25 1 94.81 107 GLU A C 1
ATOM 859 O O . GLU A 1 107 ? -13.039 -2.496 9.109 1 94.81 107 GLU A O 1
ATOM 864 N N . VAL A 1 108 ? -11.688 -0.845 8.578 1 95.69 108 VAL A N 1
ATOM 865 C CA . VAL A 1 108 ? -10.938 -1.649 7.617 1 95.69 108 VAL A CA 1
ATOM 866 C C . VAL A 1 108 ? -10.125 -2.713 8.352 1 95.69 108 VAL A C 1
ATOM 868 O O . VAL A 1 108 ? -10.133 -3.885 7.969 1 95.69 108 VAL A O 1
ATOM 871 N N . ILE A 1 109 ? -9.469 -2.311 9.406 1 97.69 109 ILE A N 1
ATOM 872 C CA . ILE A 1 109 ? -8.57 -3.176 10.164 1 97.69 109 ILE A CA 1
ATOM 873 C C . ILE A 1 109 ? -9.352 -4.363 10.719 1 97.69 109 ILE A C 1
ATOM 875 O O . ILE A 1 109 ? -8.875 -5.5 10.688 1 97.69 109 ILE A O 1
ATOM 879 N N . LYS A 1 110 ? -10.508 -4.117 11.18 1 96.06 110 LYS A N 1
ATOM 880 C CA . LYS A 1 110 ? -11.312 -5.133 11.859 1 96.06 110 LYS A CA 1
ATOM 881 C C . LYS A 1 110 ? -11.602 -6.309 10.938 1 96.06 110 LYS A C 1
ATOM 883 O O . LYS A 1 110 ? -11.781 -7.438 11.398 1 96.06 110 LYS A O 1
ATOM 888 N N . HIS A 1 111 ? -11.586 -6.117 9.656 1 96.5 111 HIS A N 1
ATOM 889 C CA . HIS A 1 111 ? -12 -7.156 8.719 1 96.5 111 HIS A CA 1
ATOM 890 C C . HIS A 1 111 ? -10.789 -7.805 8.047 1 96.5 111 HIS A C 1
ATOM 892 O O . HIS A 1 111 ? -10.938 -8.75 7.27 1 96.5 111 HIS A O 1
ATOM 898 N N . LEU A 1 112 ? -9.617 -7.375 8.391 1 98.25 112 LEU A N 1
ATOM 899 C CA . LEU A 1 112 ? -8.43 -7.801 7.652 1 98.25 112 LEU A CA 1
ATOM 900 C C . LEU A 1 112 ? -8.125 -9.273 7.926 1 98.25 112 LEU A C 1
ATOM 902 O O . LEU A 1 112 ? -7.75 -10.008 7.008 1 98.25 112 LEU A O 1
ATOM 906 N N . LEU A 1 113 ? -8.281 -9.688 9.18 1 97.75 113 LEU A N 1
ATOM 907 C CA . LEU A 1 113 ? -7.945 -11.07 9.508 1 97.75 113 LEU A CA 1
ATOM 908 C C . LEU A 1 113 ? -8.914 -12.039 8.828 1 97.75 113 LEU A C 1
ATOM 910 O O . LEU A 1 113 ? -8.492 -13.062 8.281 1 97.75 113 LEU A O 1
ATOM 914 N N . GLU A 1 114 ? -10.188 -11.703 8.883 1 97.88 114 GLU A N 1
ATOM 915 C CA . GLU A 1 114 ? -11.18 -12.539 8.203 1 97.88 114 GLU A CA 1
ATOM 916 C C . GLU A 1 114 ? -10.938 -12.57 6.699 1 97.88 114 GLU A C 1
ATOM 918 O O . GLU A 1 114 ? -10.969 -13.641 6.086 1 97.88 114 GLU A O 1
ATOM 923 N N . ALA A 1 115 ? -10.711 -11.461 6.07 1 98.31 115 ALA A N 1
ATOM 924 C CA . ALA A 1 115 ? -10.406 -11.375 4.645 1 98.31 115 ALA A CA 1
ATOM 925 C C . ALA A 1 115 ? -9.156 -12.188 4.305 1 98.31 115 ALA A C 1
ATOM 927 O O . ALA A 1 115 ? -9.102 -12.859 3.271 1 98.31 115 ALA A O 1
ATOM 928 N N . HIS A 1 116 ? -8.172 -12.086 5.195 1 98.38 116 HIS A N 1
ATOM 929 C CA . HIS A 1 116 ? -6.953 -12.875 5.031 1 98.38 116 HIS A CA 1
ATOM 930 C C . HIS A 1 116 ? -7.266 -14.367 4.945 1 98.38 116 HIS A C 1
ATOM 932 O O . HIS A 1 116 ? -6.797 -15.055 4.035 1 98.38 116 HIS A O 1
ATOM 938 N N . ASN A 1 117 ? -8.039 -14.836 5.887 1 98.25 117 ASN A N 1
ATOM 939 C CA . ASN A 1 117 ? -8.367 -16.25 5.926 1 98.25 117 ASN A CA 1
ATOM 940 C C . A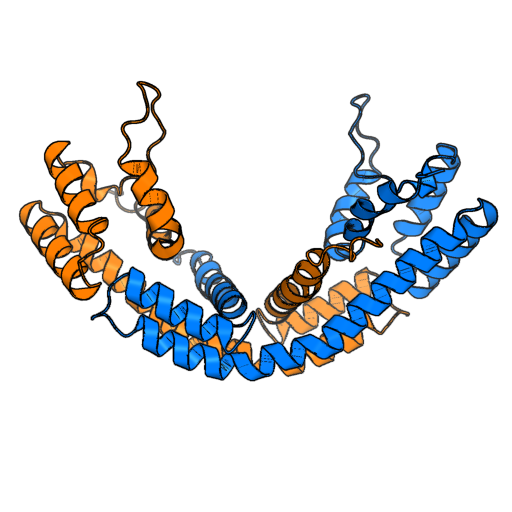SN A 1 117 ? -9.117 -16.688 4.672 1 98.25 117 ASN A C 1
ATOM 942 O O . ASN A 1 117 ? -8.828 -17.75 4.105 1 98.25 117 ASN A O 1
ATOM 946 N N . GLU A 1 118 ? -10 -15.852 4.227 1 98.44 118 GLU A N 1
ATOM 947 C CA . GLU A 1 118 ? -10.75 -16.172 3.012 1 98.44 118 GLU A CA 1
ATOM 948 C C . GLU A 1 118 ? -9.844 -16.172 1.786 1 98.44 118 GLU A C 1
ATOM 950 O O . GLU A 1 118 ? -9.922 -17.062 0.945 1 98.44 118 GLU A O 1
ATOM 955 N N . LEU A 1 119 ? -8.953 -15.203 1.718 1 98.06 119 LEU A N 1
ATOM 956 C CA . LEU A 1 119 ? -8.039 -15.109 0.586 1 98.06 119 LEU A CA 1
ATOM 957 C C . LEU A 1 119 ? -7.074 -16.297 0.569 1 98.06 119 LEU A C 1
ATOM 959 O O . LEU A 1 119 ? -6.75 -16.812 -0.498 1 98.06 119 LEU A O 1
ATOM 963 N N . MET A 1 120 ? -6.637 -16.703 1.752 1 97.69 120 MET A N 1
ATOM 964 C CA . MET A 1 120 ? -5.727 -17.844 1.812 1 97.69 120 MET A CA 1
ATOM 965 C C . MET A 1 120 ? -6.395 -19.109 1.276 1 97.69 120 MET A C 1
ATOM 967 O O . MET A 1 120 ? -5.773 -19.891 0.552 1 97.69 120 MET A O 1
ATOM 971 N N . LYS A 1 121 ? -7.641 -19.266 1.574 1 97.81 121 LYS A N 1
ATOM 972 C CA . LYS A 1 121 ? -8.383 -20.406 1.052 1 97.81 121 LYS A CA 1
ATOM 973 C C . LYS A 1 121 ? -8.469 -20.359 -0.47 1 97.81 121 LYS A C 1
ATOM 975 O O . LYS A 1 121 ? -8.328 -21.375 -1.143 1 97.81 121 LYS A O 1
ATOM 980 N N . ILE A 1 122 ? -8.742 -19.172 -0.99 1 97.88 122 ILE A N 1
ATOM 981 C CA . ILE A 1 122 ? -8.844 -18.984 -2.432 1 97.88 122 ILE A CA 1
ATOM 982 C C . ILE A 1 122 ? -7.516 -19.328 -3.098 1 97.88 122 ILE A C 1
ATOM 984 O O . ILE A 1 122 ? -7.48 -20.047 -4.102 1 97.88 122 ILE A O 1
ATOM 988 N N . TYR A 1 123 ? -6.402 -18.891 -2.525 1 95.94 123 TYR A N 1
ATOM 989 C CA . TYR A 1 123 ? -5.09 -19.078 -3.129 1 95.94 123 TYR A CA 1
ATOM 990 C C . TYR A 1 123 ? -4.625 -20.531 -2.961 1 95.94 123 TYR A C 1
ATOM 992 O O . TYR A 1 123 ? -3.857 -21.031 -3.779 1 95.94 123 TYR A O 1
ATOM 1000 N N . ASP A 1 124 ? -5.156 -21.219 -1.956 1 96.56 124 ASP A N 1
ATOM 1001 C CA . ASP A 1 124 ? -4.797 -22.609 -1.718 1 96.56 124 ASP A CA 1
ATOM 1002 C C . ASP A 1 124 ? -5.508 -23.531 -2.703 1 96.56 124 ASP A C 1
ATOM 1004 O O . ASP A 1 124 ? -5.078 -24.672 -2.91 1 96.56 124 ASP A O 1
ATOM 1008 N N . ASN A 1 125 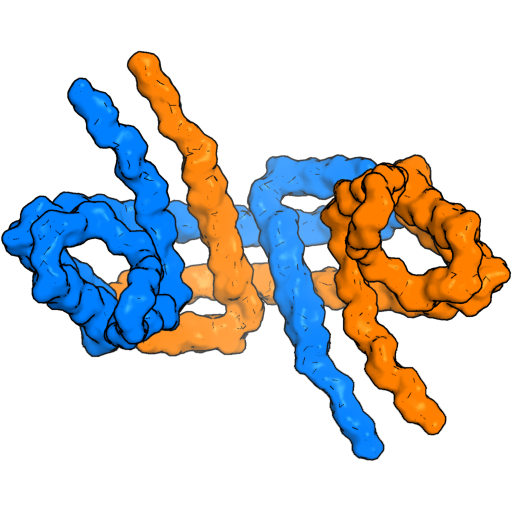? -6.582 -23.078 -3.24 1 96.62 125 ASN A N 1
ATOM 1009 C CA . ASN A 1 125 ? -7.352 -23.891 -4.172 1 96.62 125 ASN A CA 1
ATOM 1010 C 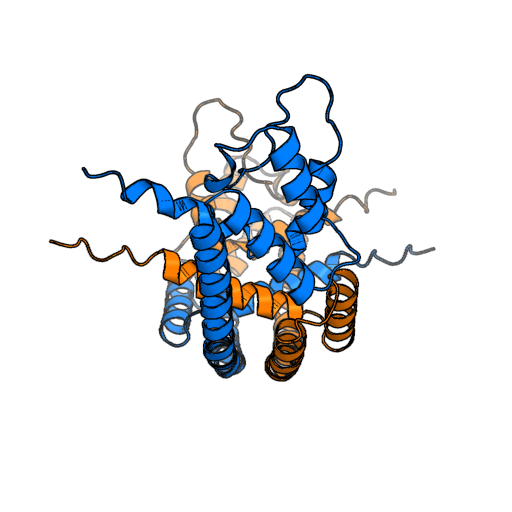C . ASN A 1 125 ? -6.711 -23.922 -5.559 1 96.62 125 ASN A C 1
ATOM 1012 O O . ASN A 1 125 ? -6.867 -22.969 -6.332 1 96.62 125 ASN A O 1
ATOM 1016 N N . LYS A 1 126 ? -6.129 -25.016 -5.957 1 95.69 126 LYS A N 1
ATOM 1017 C CA . LYS A 1 126 ? -5.441 -25.109 -7.242 1 95.69 126 LYS A CA 1
ATOM 1018 C C . LYS A 1 126 ? -6.375 -25.641 -8.328 1 95.69 126 LYS A C 1
ATOM 1020 O O . LYS A 1 126 ? -6.035 -25.625 -9.508 1 95.69 126 LYS A O 1
ATOM 1025 N N . ASP A 1 127 ? -7.508 -26.078 -7.828 1 97.38 127 ASP A N 1
ATOM 1026 C CA . ASP A 1 127 ? -8.492 -26.625 -8.758 1 97.38 127 ASP A CA 1
ATOM 1027 C C . ASP A 1 127 ? -9.461 -25.531 -9.227 1 97.38 127 ASP A C 1
ATOM 1029 O O . ASP A 1 127 ? -10.68 -25.719 -9.188 1 97.38 127 ASP A O 1
ATOM 1033 N N . GLN A 1 128 ? -8.977 -24.406 -9.539 1 97.81 128 GLN A N 1
ATOM 1034 C CA . GLN A 1 128 ? -9.75 -23.297 -10.094 1 97.81 128 GLN A CA 1
ATOM 1035 C C . GLN A 1 128 ? -9 -22.641 -11.25 1 97.81 128 GLN A C 1
ATOM 1037 O O . GLN A 1 128 ? -7.77 -22.672 -11.297 1 97.81 128 GLN A O 1
ATOM 1042 N N . THR A 1 129 ? -9.75 -22.047 -12.109 1 97.12 129 THR A N 1
ATOM 1043 C CA . THR A 1 129 ? -9.18 -21.266 -13.203 1 97.12 129 THR A CA 1
ATOM 1044 C C . THR A 1 129 ? -8.867 -19.844 -12.742 1 97.12 129 THR A C 1
ATOM 1046 O O . THR A 1 129 ? -9.258 -19.438 -11.648 1 97.12 129 THR A O 1
ATOM 1049 N N . PHE A 1 130 ? -8.172 -19.219 -13.586 1 94.75 130 PHE A N 1
ATOM 1050 C CA . PHE A 1 130 ? -7.855 -17.828 -13.281 1 94.75 130 PHE A CA 1
ATOM 1051 C C . PHE A 1 130 ? -9.133 -17 -13.109 1 94.75 130 PHE A C 1
ATOM 1053 O O . PHE A 1 130 ? -9.258 -16.234 -12.148 1 94.75 130 PHE A O 1
ATOM 1060 N N . SER A 1 131 ? -10.016 -17.219 -14.039 1 96.06 131 SER A N 1
ATOM 1061 C CA . SER A 1 131 ? -11.266 -16.469 -13.992 1 96.06 131 SER A CA 1
ATOM 1062 C C . SER A 1 131 ? -12.047 -16.781 -12.719 1 96.06 131 SER A C 1
ATOM 1064 O O . SER A 1 131 ? -12.625 -15.883 -12.102 1 96.06 131 SER A O 1
ATOM 1066 N N . GLN A 1 132 ? -12.008 -18 -12.336 1 97.75 132 GLN A N 1
ATOM 1067 C CA . GLN A 1 132 ? -12.688 -18.391 -11.102 1 97.75 132 GLN A CA 1
ATOM 1068 C C . GLN A 1 132 ? -12.031 -17.75 -9.883 1 97.75 132 GLN A C 1
ATOM 1070 O O . GLN A 1 132 ? -12.727 -17.281 -8.977 1 97.75 132 GLN A O 1
ATOM 1075 N N . ARG A 1 133 ? -10.781 -17.641 -9.867 1 97.25 133 ARG A N 1
ATOM 1076 C CA . ARG A 1 133 ? -10.07 -17.016 -8.766 1 97.25 133 ARG A CA 1
ATOM 1077 C C . ARG A 1 133 ? -10.383 -15.523 -8.695 1 97.25 133 ARG A C 1
ATOM 1079 O O . ARG A 1 133 ? -10.656 -14.984 -7.617 1 97.25 133 ARG A O 1
ATOM 1086 N N . GLU A 1 134 ? -10.344 -14.898 -9.82 1 96.62 134 GLU A N 1
ATOM 1087 C CA . GLU A 1 134 ? -10.641 -13.469 -9.867 1 96.62 134 GLU A CA 1
ATOM 1088 C C . GLU A 1 134 ? -12.047 -13.18 -9.359 1 96.62 134 GLU A C 1
ATOM 1090 O O . GLU A 1 134 ? -12.266 -12.211 -8.633 1 96.62 134 GLU A O 1
ATOM 1095 N N . ALA A 1 135 ? -12.93 -14.055 -9.734 1 97.94 135 ALA A N 1
ATOM 1096 C CA . ALA A 1 135 ? -14.297 -13.906 -9.25 1 97.94 135 ALA A CA 1
ATOM 1097 C C . ALA A 1 135 ? -14.375 -14.078 -7.738 1 97.94 135 ALA A C 1
ATOM 1099 O O . ALA A 1 135 ? -15.078 -13.336 -7.055 1 97.94 135 ALA A O 1
ATOM 1100 N N . ALA A 1 136 ? -13.703 -15.039 -7.246 1 98.38 136 ALA A N 1
ATOM 1101 C CA . ALA A 1 136 ? -13.688 -15.297 -5.809 1 98.38 136 ALA A CA 1
ATOM 1102 C C . ALA A 1 136 ? -13.07 -14.125 -5.051 1 98.38 136 ALA A C 1
ATOM 1104 O O . ALA A 1 136 ? -13.57 -13.719 -3.998 1 98.38 136 ALA A O 1
ATOM 1105 N N . ILE A 1 137 ? -12.016 -13.562 -5.566 1 97.75 137 ILE A N 1
ATOM 1106 C CA . ILE A 1 137 ? -11.359 -12.414 -4.949 1 97.75 137 ILE A CA 1
ATOM 1107 C C . ILE A 1 137 ? -12.297 -11.203 -4.988 1 97.75 137 ILE A C 1
ATOM 1109 O O . ILE A 1 137 ? -12.383 -10.453 -4.02 1 97.75 137 ILE A O 1
ATOM 1113 N N . SER A 1 138 ? -12.953 -11.078 -6.098 1 97.69 138 SER A N 1
ATOM 1114 C CA . SER A 1 138 ? -13.914 -9.992 -6.242 1 97.69 138 SER A CA 1
ATOM 1115 C C . SER A 1 138 ? -15.023 -10.086 -5.195 1 97.69 138 SER A C 1
ATOM 1117 O O . SER A 1 138 ? -15.469 -9.0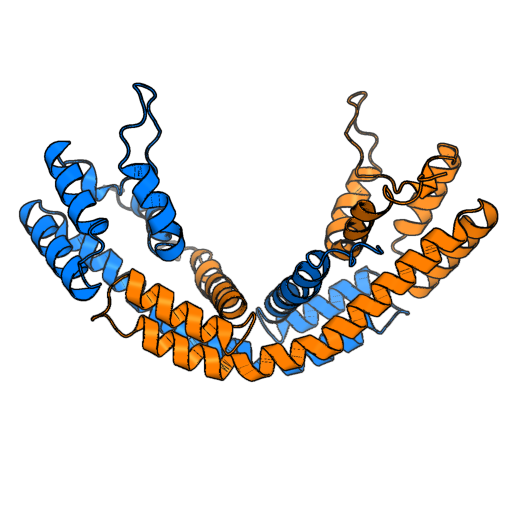7 -4.656 1 97.69 138 SER A O 1
ATOM 1119 N N . ALA A 1 139 ? -15.422 -11.258 -4.945 1 98.31 139 ALA A N 1
ATOM 1120 C CA . ALA A 1 139 ? -16.438 -11.469 -3.914 1 98.31 139 ALA A CA 1
ATOM 1121 C C . ALA A 1 139 ? -15.922 -11.039 -2.545 1 98.31 139 ALA A C 1
ATOM 1123 O O . ALA A 1 139 ? -16.656 -10.438 -1.758 1 98.31 139 ALA A O 1
ATOM 1124 N N . VAL A 1 140 ? -14.664 -11.336 -2.236 1 97.94 140 VAL A N 1
ATOM 1125 C CA . VAL A 1 140 ? -14.055 -10.914 -0.98 1 97.94 140 VAL A CA 1
ATOM 1126 C C . VAL A 1 140 ? -14 -9.391 -0.914 1 97.94 140 VAL A C 1
ATOM 1128 O O . VAL A 1 140 ? -14.273 -8.797 0.134 1 97.94 140 VAL A O 1
ATOM 1131 N N . LYS A 1 141 ? -13.68 -8.766 -2.016 1 96.69 141 LYS A N 1
ATOM 1132 C CA . LYS A 1 141 ? -13.609 -7.309 -2.098 1 96.69 141 LYS A CA 1
ATOM 1133 C C . LYS A 1 141 ? -14.977 -6.68 -1.844 1 96.69 141 LYS A C 1
ATOM 1135 O O . LYS A 1 141 ? -15.07 -5.625 -1.212 1 96.69 141 LYS A O 1
ATOM 1140 N N . GLN A 1 142 ? -15.984 -7.316 -2.344 1 96.69 142 GLN A N 1
ATOM 1141 C CA . GLN A 1 142 ? -17.344 -6.816 -2.131 1 96.69 142 GLN A CA 1
ATOM 1142 C C . GLN A 1 142 ? -17.734 -6.922 -0.662 1 96.69 142 GLN A C 1
ATOM 1144 O O . GLN A 1 142 ? -18.375 -6.016 -0.122 1 96.69 142 GLN A O 1
ATOM 1149 N N . LYS A 1 143 ? -17.344 -7.969 -0.035 1 97.06 143 LYS A N 1
ATOM 1150 C CA . LYS A 1 143 ? -17.672 -8.203 1.368 1 97.06 143 LYS A CA 1
ATOM 1151 C C . LYS A 1 143 ? -16.859 -7.301 2.281 1 97.06 143 LYS A C 1
ATOM 1153 O O . LYS A 1 143 ? -17.359 -6.805 3.291 1 97.06 143 LYS A O 1
ATOM 1158 N N . TYR A 1 144 ? -15.57 -7.141 1.971 1 95.94 144 TYR A N 1
ATOM 1159 C CA . TYR A 1 144 ? -14.617 -6.348 2.748 1 95.94 144 TYR A CA 1
ATOM 1160 C C . TYR A 1 144 ? -13.914 -5.324 1.868 1 95.94 144 TYR A C 1
ATOM 1162 O O . TYR A 1 144 ? -12.758 -5.52 1.478 1 95.94 144 TYR A O 1
ATOM 1170 N N . PRO A 1 145 ? -14.594 -4.16 1.761 1 92.06 145 PRO A N 1
ATOM 1171 C CA . PRO A 1 145 ? -13.953 -3.154 0.906 1 92.06 145 PRO A CA 1
ATOM 1172 C C . PRO A 1 145 ? -12.555 -2.777 1.384 1 92.06 145 PRO A C 1
ATOM 1174 O O . PRO A 1 145 ? -12.305 -2.719 2.59 1 92.06 145 PRO A O 1
ATOM 1177 N N . ASN A 1 146 ? -11.562 -2.678 0.552 1 93.12 146 ASN A N 1
ATOM 1178 C CA . ASN A 1 146 ? -10.195 -2.207 0.757 1 93.12 146 ASN A CA 1
ATOM 1179 C C . ASN A 1 146 ? -9.305 -3.301 1.347 1 93.12 146 ASN A C 1
ATOM 1181 O O . ASN A 1 146 ? -8.086 -3.158 1.39 1 93.12 146 ASN A O 1
ATOM 1185 N N . ALA A 1 147 ? -9.914 -4.461 1.874 1 96.56 147 ALA A N 1
ATOM 1186 C CA . ALA A 1 147 ? -9.133 -5.477 2.572 1 96.56 147 ALA A CA 1
ATOM 1187 C C . ALA A 1 147 ? -8.18 -6.188 1.615 1 96.56 147 ALA A C 1
ATOM 1189 O O . ALA A 1 147 ? -6.98 -6.297 1.89 1 96.56 147 ALA A O 1
ATOM 1190 N N . PRO A 1 148 ? -8.703 -6.625 0.476 1 96.69 148 PRO A N 1
ATOM 1191 C CA . PRO A 1 148 ? -7.77 -7.332 -0.41 1 96.69 148 PRO A CA 1
ATOM 1192 C C . PRO A 1 148 ? -6.59 -6.461 -0.839 1 96.69 148 PRO A C 1
ATOM 1194 O O . PRO A 1 148 ? -5.449 -6.93 -0.856 1 96.69 148 PRO A O 1
ATOM 1197 N N . ALA A 1 149 ? -6.848 -5.207 -1.148 1 96 149 ALA A N 1
ATOM 1198 C CA . ALA A 1 149 ? -5.773 -4.297 -1.538 1 96 149 ALA A CA 1
ATOM 1199 C C . ALA A 1 149 ? -4.781 -4.098 -0.397 1 96 149 ALA A C 1
ATOM 1201 O O . ALA A 1 149 ? -3.568 -4.098 -0.616 1 96 149 ALA A O 1
ATOM 1202 N N . THR A 1 150 ? -5.281 -3.912 0.763 1 97.69 150 THR A N 1
ATOM 1203 C CA . THR A 1 150 ? -4.441 -3.734 1.942 1 97.69 150 THR A CA 1
ATOM 1204 C C . THR A 1 150 ? -3.574 -4.969 2.18 1 97.69 150 THR A C 1
ATOM 1206 O O . THR A 1 150 ? -2.367 -4.852 2.404 1 97.69 150 THR A O 1
ATOM 1209 N N . LEU A 1 151 ? -4.195 -6.121 2.15 1 98.06 151 LEU A N 1
ATOM 1210 C CA . LEU A 1 151 ? -3.484 -7.375 2.383 1 98.06 151 LEU A CA 1
ATOM 1211 C C . LEU A 1 151 ? -2.416 -7.602 1.317 1 98.06 151 LEU A C 1
ATOM 1213 O O . LEU A 1 151 ? -1.333 -8.109 1.615 1 98.06 151 LEU A O 1
ATOM 1217 N N . TYR A 1 152 ? -2.729 -7.23 0.079 1 96.19 152 TYR A N 1
ATOM 1218 C CA . TYR A 1 152 ? -1.733 -7.297 -0.985 1 96.19 152 TYR A CA 1
ATOM 1219 C C . TYR A 1 152 ? -0.546 -6.391 -0.68 1 96.19 152 TYR A C 1
ATOM 1221 O O . TYR A 1 152 ? 0.607 -6.789 -0.864 1 96.19 152 TYR A O 1
ATOM 1229 N N . TYR A 1 153 ? -0.844 -5.219 -0.21 1 96.25 153 TYR A N 1
ATOM 1230 C CA . TYR A 1 153 ? 0.219 -4.285 0.145 1 96.25 153 TYR A CA 1
ATOM 1231 C C . TYR A 1 153 ? 1.104 -4.859 1.246 1 96.25 153 TYR A C 1
ATOM 1233 O O . TYR A 1 153 ? 2.332 -4.777 1.168 1 96.25 153 TYR A O 1
ATOM 1241 N N . ILE A 1 154 ? 0.492 -5.426 2.227 1 96.81 154 ILE A N 1
ATOM 1242 C CA . ILE A 1 154 ? 1.239 -6.039 3.32 1 96.81 154 ILE A CA 1
ATOM 1243 C C . ILE A 1 154 ? 2.15 -7.137 2.77 1 96.81 154 ILE A C 1
ATOM 1245 O O . ILE A 1 154 ? 3.307 -7.25 3.18 1 96.81 154 ILE A O 1
ATOM 1249 N N . SER A 1 155 ? 1.63 -7.945 1.897 1 95.5 155 SER A N 1
ATOM 1250 C CA . SER A 1 155 ? 2.42 -9.016 1.299 1 95.5 155 SER A CA 1
ATOM 1251 C C . SER A 1 155 ? 3.68 -8.469 0.634 1 95.5 155 SER A C 1
ATOM 1253 O O . SER A 1 155 ? 4.754 -9.055 0.755 1 95.5 155 SER A O 1
ATOM 1255 N N . ARG A 1 156 ? 3.527 -7.379 -0.081 1 93.94 156 ARG A N 1
ATOM 1256 C CA . ARG A 1 156 ? 4.664 -6.754 -0.752 1 93.94 156 ARG A CA 1
ATOM 1257 C C . ARG A 1 156 ? 5.707 -6.293 0.257 1 93.94 156 ARG A C 1
ATOM 1259 O O . ARG A 1 156 ? 6.91 -6.41 0.009 1 93.94 156 ARG A O 1
ATOM 1266 N N . LEU A 1 157 ? 5.246 -5.777 1.321 1 93.31 157 LEU A N 1
ATOM 1267 C CA . LEU A 1 157 ? 6.164 -5.34 2.363 1 93.31 157 LEU A CA 1
ATOM 1268 C C . LEU A 1 157 ? 6.949 -6.52 2.93 1 93.31 157 LEU A C 1
ATOM 1270 O O . LEU A 1 157 ? 8.148 -6.41 3.178 1 93.31 157 LEU A O 1
ATOM 1274 N N . ILE A 1 158 ? 6.258 -7.605 3.117 1 91.62 158 ILE A N 1
ATOM 1275 C CA . ILE A 1 158 ? 6.824 -8.805 3.73 1 91.62 158 ILE A CA 1
ATOM 1276 C C . ILE A 1 158 ? 7.832 -9.438 2.779 1 91.62 158 ILE A C 1
ATOM 1278 O O . ILE A 1 158 ? 8.945 -9.797 3.188 1 91.62 158 ILE A O 1
ATOM 1282 N N . THR A 1 159 ? 7.434 -9.547 1.533 1 88.94 159 THR A N 1
ATOM 1283 C CA . THR A 1 159 ? 8.266 -10.273 0.58 1 88.94 159 THR A CA 1
ATOM 1284 C C . THR A 1 159 ? 9.359 -9.375 0.022 1 88.94 159 THR A C 1
ATOM 1286 O O . THR A 1 159 ? 10.406 -9.859 -0.42 1 88.94 159 THR A O 1
ATOM 1289 N N . GLY A 1 160 ? 9.125 -8.062 -0.14 1 77.69 160 GLY A N 1
ATOM 1290 C CA . GLY A 1 160 ? 10.148 -7.133 -0.59 1 77.69 160 GLY A CA 1
ATOM 1291 C C . GLY A 1 160 ? 11.281 -6.957 0.41 1 77.69 160 GLY A C 1
ATOM 1292 O O . GLY A 1 160 ? 12.422 -6.691 0.026 1 77.69 160 GLY A O 1
ATOM 1293 N N . SER A 1 161 ? 10.969 -6.879 1.619 1 60.88 161 SER A N 1
ATOM 1294 C CA . SER A 1 161 ? 11.984 -6.746 2.662 1 60.88 161 SER A CA 1
ATOM 1295 C C . SER A 1 161 ? 12.953 -7.922 2.648 1 60.88 161 SER A C 1
ATOM 1297 O O . SER A 1 161 ? 14.133 -7.762 2.955 1 60.88 161 SER A O 1
ATOM 1299 N N . LYS A 1 162 ? 12.516 -9.086 2.355 1 58.25 162 LYS A N 1
ATOM 1300 C CA . LYS A 1 162 ? 13.383 -10.258 2.375 1 58.25 162 LYS A CA 1
ATOM 1301 C C . LYS A 1 162 ? 14.32 -10.266 1.167 1 58.25 162 LYS A C 1
ATOM 1303 O O . LYS A 1 162 ? 15.414 -10.836 1.226 1 58.25 162 LYS A O 1
ATOM 1308 N N . LYS A 1 163 ? 13.93 -9.727 0.112 1 50.88 163 LYS A N 1
ATOM 1309 C CA . LYS A 1 163 ? 14.867 -9.664 -1.008 1 50.88 163 LYS A CA 1
ATOM 1310 C C . LYS A 1 163 ? 16.062 -8.766 -0.683 1 50.88 163 LYS A C 1
ATOM 1312 O O . LYS A 1 163 ? 17.109 -8.852 -1.334 1 50.88 163 LYS A O 1
ATOM 1317 N N . ARG A 1 164 ? 15.93 -7.965 0.32 1 43.78 164 ARG A N 1
ATOM 1318 C CA . ARG A 1 164 ? 17.062 -7.078 0.554 1 43.78 164 ARG A CA 1
ATOM 1319 C C . ARG A 1 164 ? 18.094 -7.73 1.479 1 43.78 164 ARG A C 1
ATOM 1321 O O . ARG A 1 164 ? 19.125 -7.129 1.794 1 43.78 164 ARG A O 1
ATOM 1328 N N . HIS A 1 165 ? 17.766 -8.812 2.072 1 39.5 165 HIS A N 1
ATOM 1329 C CA . HIS A 1 165 ? 18.891 -9.32 2.842 1 39.5 165 HIS A CA 1
ATOM 1330 C C . HIS A 1 165 ? 19.875 -10.062 1.944 1 39.5 165 HIS A C 1
ATOM 1332 O O . HIS A 1 165 ? 19.5 -11.016 1.258 1 39.5 165 HIS A O 1
ATOM 1338 N N . PRO A 1 166 ? 20.984 -9.461 1.601 1 39.59 166 PRO A N 1
ATOM 1339 C CA . PRO A 1 166 ? 22.047 -10.102 0.828 1 39.59 166 PRO A CA 1
ATOM 1340 C C . PRO A 1 166 ? 22.406 -11.5 1.35 1 39.59 166 PRO A C 1
ATOM 1342 O O . PRO A 1 166 ? 22.234 -11.773 2.539 1 39.59 166 PRO A O 1
ATOM 1345 N N . LEU A 1 167 ? 22.266 -12.523 0.518 1 37 167 LEU A N 1
ATOM 1346 C CA . LEU A 1 167 ? 22.891 -13.789 0.873 1 37 167 LEU A CA 1
ATOM 1347 C C . LEU A 1 167 ? 24.219 -13.555 1.59 1 37 167 LEU A C 1
ATOM 1349 O O . LEU A 1 167 ? 24.969 -12.656 1.225 1 37 167 LEU A O 1
ATOM 1353 N N . PRO A 1 168 ? 24.344 -13.945 2.814 1 35.41 168 PRO A N 1
ATOM 1354 C CA . PRO A 1 168 ? 25.672 -13.812 3.422 1 35.41 168 PRO A CA 1
ATOM 1355 C C . PRO A 1 168 ? 26.797 -14.188 2.465 1 35.41 168 PRO A C 1
ATOM 1357 O O . PRO A 1 168 ? 26.641 -15.102 1.649 1 35.41 168 PRO A O 1
ATOM 1360 N N . LYS A 1 169 ? 27.641 -13.219 2.211 1 37.56 169 LYS A N 1
ATOM 1361 C CA . LYS A 1 169 ? 28.859 -13.547 1.483 1 37.56 169 LYS A CA 1
ATOM 1362 C C . LYS A 1 169 ? 29.531 -14.781 2.066 1 37.56 169 LYS A C 1
ATOM 1364 O O . LYS A 1 169 ? 29.797 -14.844 3.268 1 37.56 169 LYS A O 1
ATOM 1369 N N . LYS A 1 170 ? 29.031 -15.945 1.407 1 35.75 170 LYS A N 1
ATOM 1370 C CA . LYS A 1 170 ? 29.844 -17.094 1.778 1 35.75 170 LYS A CA 1
ATOM 1371 C C . LYS A 1 170 ? 31.328 -16.766 1.71 1 35.75 170 LYS A C 1
ATOM 1373 O O . LYS A 1 170 ? 31.812 -16.266 0.692 1 35.75 170 LYS A O 1
ATOM 1378 N N . HIS A 1 171 ? 32 -16.406 2.82 1 26.53 171 HIS A N 1
ATOM 1379 C CA . HIS A 1 171 ? 33.469 -16.484 2.85 1 26.53 171 HIS A CA 1
ATOM 1380 C C . HIS A 1 171 ? 33.938 -17.875 2.41 1 26.53 171 HIS A C 1
ATOM 1382 O O . HIS A 1 171 ? 33.281 -18.875 2.719 1 26.53 171 HIS A O 1
ATOM 1388 N N . MET B 1 1 ? 34.875 -20.922 -13.297 1 21.64 1 MET B N 1
ATOM 1389 C CA . MET B 1 1 ? 33.719 -21.812 -13.141 1 21.64 1 MET B CA 1
ATOM 1390 C C . MET B 1 1 ? 32.562 -21.109 -12.414 1 21.64 1 MET B C 1
ATOM 1392 O O . MET B 1 1 ? 31.594 -21.75 -12.039 1 21.64 1 MET B O 1
ATOM 1396 N N . SER B 1 2 ? 32.656 -19.812 -12.133 1 26.2 2 SER B N 1
ATOM 1397 C CA . SER B 1 2 ? 32.062 -18.734 -11.367 1 26.2 2 SER B CA 1
ATOM 1398 C C . SER B 1 2 ? 30.75 -18.281 -12 1 26.2 2 SER B C 1
ATOM 1400 O O . SER B 1 2 ? 30.438 -17.078 -11.992 1 26.2 2 SER B O 1
ATOM 1402 N N . LEU B 1 3 ? 30.031 -19.156 -12.82 1 31.14 3 LEU B N 1
ATOM 1403 C CA . LEU B 1 3 ? 28.875 -18.828 -13.664 1 31.14 3 LEU B CA 1
ATOM 1404 C C . LEU B 1 3 ? 27.672 -18.453 -12.805 1 31.14 3 LEU B C 1
ATOM 1406 O O . LEU B 1 3 ? 26.594 -18.172 -13.336 1 31.14 3 LEU B O 1
ATOM 1410 N N . ASN B 1 4 ? 27.703 -18.719 -11.484 1 28.64 4 ASN B N 1
ATOM 1411 C CA . ASN B 1 4 ? 26.453 -18.953 -10.758 1 28.64 4 ASN B CA 1
ATOM 1412 C C . ASN B 1 4 ? 25.719 -17.641 -10.484 1 28.64 4 ASN B C 1
ATOM 1414 O O . ASN B 1 4 ? 24.625 -17.656 -9.906 1 28.64 4 ASN B O 1
ATOM 1418 N N . ASN B 1 5 ? 26.391 -16.531 -10.352 1 29.22 5 ASN B N 1
ATOM 1419 C CA . ASN B 1 5 ? 25.734 -15.445 -9.625 1 29.22 5 ASN B CA 1
ATOM 1420 C C . ASN B 1 5 ? 24.594 -14.844 -10.438 1 29.22 5 ASN B C 1
ATOM 1422 O O . ASN B 1 5 ? 24.016 -13.828 -10.039 1 29.22 5 ASN B O 1
ATOM 1426 N N . SER B 1 6 ? 24.547 -15.07 -11.773 1 29.55 6 SER B N 1
ATOM 1427 C CA . SER B 1 6 ? 23.719 -14.195 -12.602 1 29.55 6 SER B CA 1
ATOM 1428 C C . SER B 1 6 ? 22.234 -14.445 -12.352 1 29.55 6 SER B C 1
ATOM 1430 O O . SER B 1 6 ? 21.375 -13.945 -13.094 1 29.55 6 SER B O 1
ATOM 1432 N N . VAL B 1 7 ? 21.891 -15.586 -11.609 1 27.44 7 VAL B N 1
ATOM 1433 C CA . VAL B 1 7 ? 20.531 -16.062 -11.766 1 27.44 7 VAL B CA 1
ATOM 1434 C C . VAL B 1 7 ? 19.578 -15.195 -10.953 1 27.44 7 VAL B C 1
ATOM 1436 O O . VAL B 1 7 ? 18.375 -15.492 -10.859 1 27.44 7 VAL B O 1
ATOM 1439 N N . PHE B 1 8 ? 20.016 -14.219 -10.148 1 28.77 8 PHE B N 1
ATOM 1440 C CA . PHE B 1 8 ? 19.141 -13.82 -9.062 1 28.77 8 PHE B CA 1
ATOM 1441 C C . PHE B 1 8 ? 17.938 -13.055 -9.594 1 28.77 8 PHE B C 1
ATOM 1443 O O . PHE B 1 8 ? 16.812 -13.211 -9.086 1 28.77 8 PHE B O 1
ATOM 1450 N N . ILE B 1 9 ? 18.172 -12.18 -10.539 1 30.97 9 ILE B N 1
ATOM 1451 C CA . ILE B 1 9 ? 17.234 -11.07 -10.531 1 30.97 9 ILE B CA 1
ATOM 1452 C C . ILE B 1 9 ? 15.898 -11.508 -11.133 1 30.97 9 ILE B C 1
ATOM 1454 O O . ILE B 1 9 ? 14.914 -10.773 -11.086 1 30.97 9 ILE B O 1
ATOM 1458 N N . LEU B 1 10 ? 15.852 -12.773 -11.82 1 29.31 10 LEU B N 1
ATOM 1459 C CA . LEU B 1 10 ? 14.781 -12.914 -12.797 1 29.31 10 LEU B CA 1
ATOM 1460 C C . LEU B 1 10 ? 13.445 -13.172 -12.109 1 29.31 10 LEU B C 1
ATOM 1462 O O . LEU B 1 10 ? 12.414 -13.32 -12.773 1 29.31 10 LEU B O 1
ATOM 1466 N N . ILE B 1 11 ? 13.523 -13.523 -10.797 1 31 11 ILE B N 1
ATOM 1467 C CA . ILE B 1 11 ? 12.398 -14.312 -10.281 1 31 11 ILE B CA 1
ATOM 1468 C C . ILE B 1 11 ? 11.188 -13.406 -10.086 1 31 11 ILE B C 1
ATOM 1470 O O . ILE B 1 11 ? 10.055 -13.883 -10.023 1 31 11 ILE B O 1
ATOM 1474 N N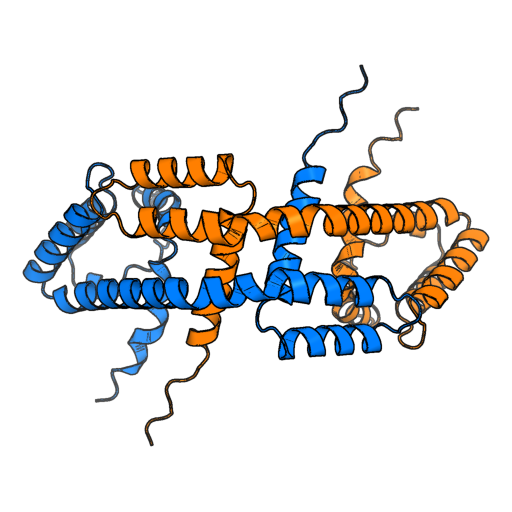 . LEU B 1 12 ? 11.406 -12.141 -9.828 1 32.12 12 LEU B N 1
ATOM 1475 C CA . LEU B 1 12 ? 10.242 -11.516 -9.227 1 32.12 12 LEU B CA 1
ATOM 1476 C C . LEU B 1 12 ? 9.102 -11.391 -10.234 1 32.12 12 LEU B C 1
ATOM 1478 O O . LEU B 1 12 ? 8.047 -10.852 -9.93 1 32.12 12 LEU B O 1
ATOM 1482 N N . ALA B 1 13 ? 9.312 -11.836 -11.492 1 30.81 13 ALA B N 1
ATOM 1483 C CA . ALA B 1 13 ? 8.297 -11.492 -12.484 1 30.81 13 ALA B CA 1
ATOM 1484 C C . ALA B 1 13 ? 7.012 -12.289 -12.258 1 30.81 13 ALA B C 1
ATOM 1486 O O . ALA B 1 13 ? 5.934 -11.875 -12.688 1 30.81 13 ALA B O 1
ATOM 1487 N N . PHE B 1 14 ? 7.113 -13.5 -11.648 1 33 14 PHE B N 1
ATOM 1488 C CA . PHE B 1 14 ? 5.926 -14.32 -11.82 1 33 14 PHE B CA 1
ATOM 1489 C C . PHE B 1 14 ? 4.84 -13.922 -10.828 1 33 14 PHE B C 1
ATOM 1491 O O . PHE B 1 14 ? 3.703 -14.391 -10.922 1 33 14 PHE B O 1
ATOM 1498 N N . SER B 1 15 ? 5.164 -13.359 -9.719 1 35.25 15 SER B N 1
ATOM 1499 C CA . SER B 1 15 ? 4.047 -13.211 -8.789 1 35.25 15 SER B CA 1
ATOM 1500 C C . SER B 1 15 ? 2.961 -12.312 -9.367 1 35.25 15 SER B C 1
ATOM 1502 O O . SER B 1 15 ? 1.857 -12.234 -8.82 1 35.25 15 SER B O 1
ATOM 1504 N N . SER B 1 16 ? 3.322 -11.289 -10.102 1 33.91 16 SER B N 1
ATOM 1505 C CA . SER B 1 16 ? 2.23 -10.445 -10.578 1 33.91 16 SER B CA 1
ATOM 1506 C C . SER B 1 16 ? 1.447 -11.141 -11.688 1 33.91 16 SER B C 1
ATOM 1508 O O . SER B 1 16 ? 1.501 -10.719 -12.844 1 33.91 16 SER B O 1
ATOM 1510 N N . LEU B 1 17 ? 1.349 -12.352 -11.695 1 33.47 17 LEU B N 1
ATOM 1511 C CA . LEU B 1 17 ? 0.559 -12.961 -12.758 1 33.47 17 LEU B CA 1
ATOM 1512 C C . LEU B 1 17 ? -0.854 -12.391 -12.789 1 33.47 17 LEU B C 1
ATOM 1514 O O . LEU B 1 17 ? -1.543 -12.477 -13.805 1 33.47 17 LEU B O 1
ATOM 1518 N N . ALA B 1 18 ? -1.44 -12.055 -11.664 1 34.94 18 ALA B N 1
ATOM 1519 C CA . ALA B 1 18 ? -2.762 -11.453 -11.812 1 34.94 18 ALA B CA 1
ATOM 1520 C C . ALA B 1 18 ? -2.711 -10.258 -12.766 1 34.94 18 ALA B C 1
ATOM 1522 O O . ALA B 1 18 ? -3.627 -10.055 -13.57 1 34.94 18 ALA B O 1
ATOM 1523 N N . LEU B 1 19 ? -1.745 -9.352 -12.539 1 32.28 19 LEU B N 1
ATOM 1524 C CA . LEU B 1 19 ? -1.593 -8.266 -13.5 1 32.28 19 LEU B CA 1
ATOM 1525 C C . LEU B 1 19 ? -1.103 -8.797 -14.844 1 32.28 19 LEU B C 1
ATOM 1527 O O . LEU B 1 19 ? -1.194 -8.109 -15.859 1 32.28 19 LEU B O 1
ATOM 1531 N N . CYS B 1 20 ? -0.561 -9.992 -14.836 1 34.75 20 CYS B N 1
ATOM 1532 C CA . CYS B 1 20 ? 0.063 -10.492 -16.062 1 34.75 20 CYS B CA 1
ATOM 1533 C C . CYS B 1 20 ? -0.989 -10.984 -17.047 1 34.75 20 CYS B C 1
ATOM 1535 O O . CYS B 1 20 ? -0.733 -11.055 -18.25 1 34.75 20 CYS B O 1
ATOM 1537 N N . GLN B 1 21 ? -2.047 -11.508 -16.609 1 32.5 21 GLN B N 1
ATOM 1538 C CA . GLN B 1 21 ? -2.928 -11.961 -17.688 1 32.5 21 GLN B CA 1
ATOM 1539 C C . GLN B 1 21 ? -3.316 -10.805 -18.609 1 32.5 21 GLN B C 1
ATOM 1541 O O . GLN B 1 21 ? -3.508 -11.008 -19.797 1 32.5 21 GLN B O 1
ATOM 1546 N N . LYS B 1 22 ? -3.625 -9.594 -17.984 1 34.94 22 LYS B N 1
ATOM 1547 C CA . LYS B 1 22 ? -3.85 -8.539 -18.969 1 34.94 22 LYS B CA 1
ATOM 1548 C C . LYS B 1 22 ? -2.615 -8.328 -19.844 1 34.94 22 LYS B C 1
ATOM 1550 O O . LYS B 1 22 ? -2.727 -7.883 -20.984 1 34.94 22 LYS B O 1
ATOM 1555 N N . GLU B 1 23 ? -1.491 -8.523 -19.25 1 32.88 23 GLU B N 1
ATOM 1556 C CA . GLU B 1 23 ? -0.282 -8.312 -20.047 1 32.88 23 GLU B CA 1
ATOM 1557 C C . GLU B 1 23 ? -0.021 -9.492 -20.984 1 32.88 23 GLU B C 1
ATOM 1559 O O . GLU B 1 23 ? 0.643 -9.344 -22.016 1 32.88 23 GLU B O 1
ATOM 1564 N N . VAL B 1 24 ? -0.49 -10.711 -20.641 1 33.59 24 VAL B N 1
ATOM 1565 C CA . VAL B 1 24 ? -0.217 -11.812 -21.562 1 33.59 24 VAL B CA 1
ATOM 1566 C C . VAL B 1 24 ? -1.011 -11.625 -22.844 1 33.59 24 VAL B C 1
ATOM 1568 O O . VAL B 1 24 ? -0.552 -12.008 -23.922 1 33.59 24 VAL B O 1
ATOM 1571 N N . LYS B 1 25 ? -2.191 -11.156 -22.812 1 34.22 25 LYS B N 1
ATOM 1572 C CA . LYS B 1 25 ? -2.855 -10.984 -24.094 1 34.22 25 LYS B CA 1
ATOM 1573 C C . LYS B 1 25 ? -2.115 -9.969 -24.969 1 34.22 25 LYS B C 1
ATOM 1575 O O . LYS B 1 25 ? -2.285 -9.945 -26.188 1 34.22 25 LYS B O 1
ATOM 1580 N N . LYS B 1 26 ? -1.636 -8.93 -24.297 1 36.34 26 LYS B N 1
ATOM 1581 C CA . LYS B 1 26 ? -0.917 -8.031 -25.203 1 36.34 26 LYS B CA 1
ATOM 1582 C C . LYS B 1 26 ? 0.328 -8.711 -25.766 1 36.34 26 LYS B C 1
ATOM 1584 O O . LYS B 1 26 ? 1.046 -8.117 -26.578 1 36.34 26 LYS B O 1
ATOM 1589 N N . ILE B 1 27 ? 0.709 -9.805 -25.172 1 33.94 27 ILE B N 1
ATOM 1590 C CA . ILE B 1 27 ? 1.88 -10.461 -25.75 1 33.94 27 ILE B CA 1
ATOM 1591 C C . ILE B 1 27 ? 1.505 -11.133 -27.078 1 33.94 27 ILE B C 1
ATOM 1593 O O . ILE B 1 27 ? 2.326 -11.211 -27.984 1 33.94 27 ILE B O 1
ATOM 1597 N N . ALA B 1 28 ? 0.289 -11.703 -27.188 1 35.28 28 ALA B N 1
ATOM 1598 C CA . ALA B 1 28 ? 0.112 -12.484 -28.422 1 35.28 28 ALA B CA 1
ATOM 1599 C C . ALA B 1 28 ? -0.133 -11.578 -29.625 1 35.28 28 ALA B C 1
ATOM 1601 O O . ALA B 1 28 ? -0.37 -12.055 -30.734 1 35.28 28 ALA B O 1
ATOM 1602 N N . ALA B 1 29 ? -0.509 -10.344 -29.406 1 35.59 29 ALA B N 1
ATOM 1603 C CA . ALA B 1 29 ? -0.741 -9.688 -30.688 1 35.59 29 ALA B CA 1
ATOM 1604 C C . ALA B 1 29 ? 0.578 -9.367 -31.391 1 35.59 29 ALA B C 1
ATOM 1606 O O . ALA B 1 29 ? 1.541 -8.945 -30.75 1 35.59 29 ALA B O 1
ATOM 1607 N N . PRO B 1 30 ? 0.769 -9.891 -32.594 1 35.09 30 PRO B N 1
ATOM 1608 C CA . PRO B 1 30 ? 1.927 -9.445 -33.375 1 35.09 30 PRO B CA 1
ATOM 1609 C C . PRO B 1 30 ? 2.094 -7.93 -33.375 1 35.09 30 PRO B C 1
ATOM 1611 O O . PRO B 1 30 ? 1.205 -7.203 -33.844 1 35.09 30 PRO B O 1
ATOM 1614 N N . VAL B 1 31 ? 2.51 -7.191 -32.469 1 32.62 31 VAL B N 1
ATOM 1615 C CA . VAL B 1 31 ? 2.871 -5.812 -32.781 1 32.62 31 VAL B CA 1
ATOM 1616 C C . VAL B 1 31 ? 3.627 -5.75 -34.094 1 32.62 31 VAL B C 1
ATOM 1618 O O . VAL B 1 31 ? 4.34 -6.688 -34.469 1 32.62 31 VAL B O 1
ATOM 1621 N N . ARG B 1 32 ? 3.527 -4.762 -34.969 1 32.19 32 ARG B N 1
ATOM 1622 C CA . ARG B 1 32 ? 4.375 -4.391 -36.094 1 32.19 32 ARG B CA 1
ATOM 1623 C C . ARG B 1 32 ? 5.844 -4.664 -35.781 1 32.19 32 ARG B C 1
ATOM 1625 O O . ARG B 1 32 ? 6.219 -4.852 -34.625 1 32.19 32 ARG B O 1
ATOM 1632 N N . GLY B 1 33 ? 6.973 -4.457 -36.938 1 33.47 33 GLY B N 1
ATOM 1633 C CA . GLY B 1 33 ? 8.414 -4.637 -36.875 1 33.47 33 GLY B CA 1
ATOM 1634 C C . GLY B 1 33 ? 9.008 -4.234 -35.531 1 33.47 33 GLY B C 1
ATOM 1635 O O . GLY B 1 33 ? 10.227 -4.211 -35.375 1 33.47 33 GLY B O 1
ATOM 1636 N N . GLY B 1 34 ? 8.562 -3.102 -34.938 1 33.09 34 GLY B N 1
ATOM 1637 C CA . GLY B 1 34 ? 9.281 -2.545 -33.812 1 33.09 34 GLY B CA 1
ATOM 1638 C C . GLY B 1 34 ? 9.539 -3.561 -32.719 1 33.09 34 GLY B C 1
ATOM 1639 O O . GLY B 1 34 ? 8.781 -4.52 -32.562 1 33.09 34 GLY B O 1
ATOM 1640 N N . GLY B 1 35 ? 10.883 -3.912 -32.406 1 33.56 35 GLY B N 1
ATOM 1641 C CA . GLY B 1 35 ? 11.312 -4.691 -31.25 1 33.56 35 GLY B CA 1
ATOM 1642 C C . GLY B 1 35 ? 10.375 -4.559 -30.062 1 33.56 35 GLY B C 1
ATOM 1643 O O . GLY B 1 35 ? 10.477 -3.604 -29.281 1 33.56 35 GLY B O 1
ATOM 1644 N N . GLY B 1 36 ? 9.18 -4.426 -30.297 1 35.22 36 GLY B N 1
ATOM 1645 C CA . GLY B 1 36 ? 8.406 -4.457 -29.062 1 35.22 36 GLY B CA 1
ATOM 1646 C C . GLY B 1 36 ? 9.055 -5.27 -27.969 1 35.22 36 GLY B C 1
ATOM 1647 O O . GLY B 1 36 ? 9.477 -6.406 -28.188 1 35.22 36 GLY B O 1
ATOM 1648 N N . HIS B 1 37 ? 10 -4.602 -27.266 1 35.91 37 HIS B N 1
ATOM 1649 C CA . HIS B 1 37 ? 10.586 -5.086 -26.031 1 35.91 37 HIS B CA 1
ATOM 1650 C C . HIS B 1 37 ? 9.664 -6.082 -25.328 1 35.91 37 HIS B C 1
ATOM 1652 O O . HIS B 1 37 ? 8.578 -5.715 -24.875 1 35.91 37 HIS B O 1
ATOM 1658 N N . PHE B 1 38 ? 9.219 -7.102 -25.891 1 39.34 38 PHE B N 1
ATOM 1659 C CA . PHE B 1 38 ? 8.664 -8.297 -25.266 1 39.34 38 PHE B CA 1
ATOM 1660 C C . PHE B 1 38 ? 9.086 -8.375 -23.812 1 39.34 38 PHE B C 1
ATOM 1662 O O . PHE B 1 38 ? 10.195 -7.973 -23.453 1 39.34 38 PHE B O 1
ATOM 1669 N N . LEU B 1 39 ? 8.219 -8.32 -22.938 1 46.22 39 LEU B N 1
ATOM 1670 C CA . LEU B 1 39 ? 8.375 -8.766 -21.562 1 46.22 39 LEU B CA 1
ATOM 1671 C C . LEU B 1 39 ? 9.461 -9.844 -21.453 1 46.22 39 LEU B C 1
ATOM 1673 O O . LEU B 1 39 ? 9.758 -10.523 -22.438 1 46.22 39 LEU B O 1
ATOM 1677 N N . PHE B 1 40 ? 10.281 -9.828 -20.406 1 53.59 40 PHE B N 1
ATOM 1678 C CA . PHE B 1 40 ? 11.383 -10.656 -19.938 1 53.59 40 PHE B CA 1
ATOM 1679 C C . PHE B 1 40 ? 11.055 -12.141 -20.109 1 53.59 40 PHE B C 1
ATOM 1681 O O . PHE B 1 40 ? 10.086 -12.633 -19.531 1 53.59 40 PHE B O 1
ATOM 1688 N N . SER B 1 41 ? 11.25 -12.711 -21.359 1 68.56 41 SER B N 1
ATOM 1689 C CA . SER B 1 41 ? 11.227 -14.164 -21.469 1 68.56 41 SER B CA 1
ATOM 1690 C C . SER B 1 41 ? 12.18 -14.812 -20.469 1 68.56 41 SER B C 1
ATOM 1692 O O . SER B 1 41 ? 13.336 -14.414 -20.359 1 68.56 41 SER B O 1
ATOM 1694 N N . PRO B 1 42 ? 11.516 -15.664 -19.719 1 76.94 42 PRO B N 1
ATOM 1695 C CA . PRO B 1 42 ? 12.414 -16.328 -18.766 1 76.94 42 PRO B CA 1
ATOM 1696 C C . PRO B 1 42 ? 13.633 -16.938 -19.453 1 76.94 42 PRO B C 1
ATOM 1698 O O . PRO B 1 42 ? 13.539 -17.422 -20.578 1 76.94 42 PRO B O 1
ATOM 1701 N N . SER B 1 43 ? 14.695 -16.844 -18.812 1 80.44 43 SER B N 1
ATOM 1702 C CA . SER B 1 43 ? 15.977 -17.281 -19.359 1 80.44 43 SER B CA 1
ATOM 1703 C C . SER B 1 43 ? 15.938 -18.75 -19.766 1 80.44 43 SER B C 1
ATOM 1705 O O . SER B 1 43 ? 16.625 -19.172 -20.703 1 80.44 43 SER B O 1
ATOM 1707 N N . TYR B 1 44 ? 15.133 -19.516 -19.125 1 84.12 44 TYR B N 1
ATOM 1708 C CA . TYR B 1 44 ? 15.125 -20.953 -19.375 1 84.12 44 TYR B CA 1
ATOM 1709 C C . TYR B 1 44 ? 14.414 -21.266 -20.688 1 84.12 44 TYR B C 1
ATOM 1711 O O . TYR B 1 44 ? 14.445 -22.406 -21.156 1 84.12 44 TYR B O 1
ATOM 1719 N N . LEU B 1 45 ? 13.891 -20.234 -21.344 1 88.12 45 LEU B N 1
ATOM 1720 C CA . LEU B 1 45 ? 13.242 -20.453 -22.641 1 88.12 45 LEU B CA 1
ATOM 1721 C C . LEU B 1 45 ? 14.18 -20.094 -23.781 1 88.12 45 LEU B C 1
ATOM 1723 O O . LEU B 1 45 ? 13.82 -20.25 -24.953 1 88.12 45 LEU B O 1
ATOM 1727 N N . SER B 1 46 ? 15.297 -19.656 -23.469 1 85.62 46 SER B N 1
ATOM 1728 C CA . SER B 1 46 ? 16.188 -19.078 -24.453 1 85.62 46 SER B CA 1
ATOM 1729 C C . SER B 1 46 ? 16.578 -20.094 -25.516 1 85.62 46 SER B C 1
ATOM 1731 O O . SER B 1 46 ? 16.734 -19.766 -26.688 1 85.62 46 SER B O 1
ATOM 1733 N N . ASN B 1 47 ? 16.703 -21.391 -25.188 1 85.5 47 ASN B N 1
ATOM 1734 C CA . ASN B 1 47 ? 17.203 -22.422 -26.109 1 85.5 47 ASN B CA 1
ATOM 1735 C C . ASN B 1 47 ? 16.062 -23.016 -26.938 1 85.5 47 ASN B C 1
ATOM 1737 O O . ASN B 1 47 ? 16.297 -23.875 -27.781 1 85.5 47 ASN B O 1
ATOM 1741 N N . LEU B 1 48 ? 14.922 -22.547 -26.75 1 91.19 48 LEU B N 1
ATOM 1742 C CA . LEU B 1 48 ? 13.773 -23.078 -27.469 1 91.19 48 LEU B CA 1
ATOM 1743 C C . LEU B 1 48 ? 13.602 -22.391 -28.828 1 91.19 48 LEU B C 1
ATOM 1745 O O . LEU B 1 48 ? 13.992 -21.234 -28.984 1 91.19 48 LEU B O 1
ATOM 1749 N N . THR B 1 49 ? 13.055 -23.203 -29.75 1 92.31 49 THR B N 1
ATOM 1750 C CA . THR B 1 49 ? 12.672 -22.609 -31.031 1 92.31 49 THR B CA 1
ATOM 1751 C C . THR B 1 49 ? 11.484 -21.672 -30.844 1 92.31 49 THR B C 1
ATOM 1753 O O . THR B 1 49 ? 10.859 -21.656 -29.781 1 92.31 49 THR B O 1
ATOM 1756 N N . LYS B 1 50 ? 11.211 -20.812 -31.781 1 89.62 50 LYS B N 1
ATOM 1757 C CA . LYS B 1 50 ? 10.07 -19.906 -31.75 1 89.62 50 LYS B CA 1
ATOM 1758 C C . LYS B 1 50 ? 8.766 -20.656 -31.578 1 89.62 50 LYS B C 1
ATOM 1760 O O . LYS B 1 50 ? 7.895 -20.234 -30.812 1 89.62 50 LYS B O 1
ATOM 1765 N N . GLU B 1 51 ? 8.688 -21.781 -32.344 1 92 51 GLU B N 1
ATOM 1766 C CA . GLU B 1 51 ? 7.48 -22.609 -32.25 1 92 51 GLU B CA 1
ATOM 1767 C C . GLU B 1 51 ? 7.312 -23.219 -30.875 1 92 51 GLU B C 1
ATOM 1769 O O . GLU B 1 51 ? 6.195 -23.266 -30.344 1 92 51 GLU B O 1
ATOM 1774 N N . GLU B 1 52 ? 8.383 -23.641 -30.297 1 92.88 52 GLU B N 1
ATOM 1775 C CA . GLU B 1 52 ? 8.359 -24.234 -28.953 1 92.88 52 GLU B CA 1
ATOM 1776 C C . GLU B 1 52 ? 7.996 -23.188 -27.906 1 92.88 52 GLU B C 1
ATOM 1778 O O . GLU B 1 52 ? 7.254 -23.469 -26.969 1 92.88 52 GLU B O 1
ATOM 1783 N N . LYS B 1 53 ? 8.531 -22.016 -28.078 1 90.62 53 LYS B N 1
ATOM 1784 C CA . LYS B 1 53 ? 8.188 -20.922 -27.172 1 90.62 53 LYS B CA 1
ATOM 1785 C C . LYS B 1 53 ? 6.695 -20.594 -27.234 1 90.62 53 LYS B C 1
ATOM 1787 O O . LYS B 1 53 ? 6.051 -20.391 -26.203 1 90.62 53 LYS B O 1
ATOM 1792 N N . GLN B 1 54 ? 6.195 -20.562 -28.422 1 91.19 54 GLN B N 1
ATOM 1793 C CA . GLN B 1 54 ? 4.773 -20.281 -28.594 1 91.19 54 GLN B CA 1
ATOM 1794 C C . GLN B 1 54 ? 3.918 -21.344 -27.922 1 91.19 54 GLN B C 1
ATOM 1796 O O . GLN B 1 54 ? 2.898 -21.031 -27.297 1 91.19 54 GLN B O 1
ATOM 1801 N N . GLU B 1 55 ? 4.336 -22.594 -28.062 1 93.25 55 GLU B N 1
ATOM 1802 C CA . GLU B 1 55 ? 3.629 -23.672 -27.375 1 93.25 55 GLU B CA 1
ATOM 1803 C C . GLU B 1 55 ? 3.621 -23.469 -25.875 1 93.25 55 GLU B C 1
ATOM 1805 O O . GLU B 1 55 ? 2.584 -23.625 -25.219 1 93.25 55 GLU B O 1
ATOM 1810 N N . TYR B 1 56 ? 4.766 -23.109 -25.391 1 91.44 56 TYR B N 1
ATOM 1811 C CA . TYR B 1 56 ? 4.875 -22.859 -23.953 1 91.44 56 TYR B CA 1
ATOM 1812 C C . TYR B 1 56 ? 3.945 -21.734 -23.531 1 91.44 56 TYR B C 1
ATOM 1814 O O . TYR B 1 56 ? 3.219 -21.859 -22.547 1 91.44 56 TYR B O 1
ATOM 1822 N N . TYR B 1 57 ? 3.963 -20.672 -24.219 1 90.12 57 TYR B N 1
ATOM 1823 C CA . TYR B 1 57 ? 3.131 -19.516 -23.891 1 90.12 57 TYR B CA 1
ATOM 1824 C C . TYR B 1 57 ? 1.651 -19.859 -24 1 90.12 57 TYR B C 1
ATOM 1826 O O . TYR B 1 57 ? 0.831 -19.344 -23.234 1 90.12 57 TYR B O 1
ATOM 1834 N N . ASN B 1 58 ? 1.335 -20.75 -24.922 1 91.69 58 ASN B N 1
ATOM 1835 C CA . ASN B 1 58 ? -0.05 -21.188 -25.047 1 91.69 58 ASN B CA 1
ATOM 1836 C C . ASN B 1 58 ? -0.51 -21.938 -23.797 1 91.69 58 ASN B C 1
ATOM 1838 O O . ASN B 1 58 ? -1.66 -21.797 -23.375 1 91.69 58 ASN B O 1
ATOM 1842 N N . ILE B 1 59 ? 0.384 -22.703 -23.203 1 91.62 59 ILE B N 1
ATOM 1843 C CA . ILE B 1 59 ? 0.064 -23.406 -21.969 1 91.62 59 ILE B CA 1
ATOM 1844 C C . ILE B 1 59 ? -0.203 -22.391 -20.859 1 91.62 59 ILE B C 1
ATOM 1846 O O . ILE B 1 59 ? -1.204 -22.484 -20.141 1 91.62 59 ILE B O 1
ATOM 1850 N N . PHE B 1 60 ? 0.577 -21.375 -20.812 1 85.75 60 PHE B N 1
ATOM 1851 C CA . PHE B 1 60 ? 0.502 -20.359 -19.766 1 85.75 60 PHE B CA 1
ATOM 1852 C C . PHE B 1 60 ? -0.747 -19.5 -19.922 1 85.75 60 PHE B C 1
ATOM 1854 O O . PHE B 1 60 ? -1.376 -19.109 -18.938 1 85.75 60 PHE B O 1
ATOM 1861 N N . GLY B 1 61 ? -1.068 -19.297 -21.078 1 87.12 61 GLY B N 1
ATOM 1862 C CA . GLY B 1 61 ? -2.143 -18.359 -21.359 1 87.12 61 GLY B CA 1
ATOM 1863 C C . GLY B 1 61 ? -3.492 -19.031 -21.531 1 87.12 61 GLY B C 1
ATOM 1864 O O . GLY B 1 61 ? -4.504 -18.359 -21.75 1 87.12 61 GLY B O 1
ATOM 1865 N N . ASP B 1 62 ? -3.537 -20.375 -21.469 1 91.44 62 ASP B N 1
ATOM 1866 C CA . ASP B 1 62 ? -4.793 -21.094 -21.641 1 91.44 62 ASP B CA 1
ATOM 1867 C C . ASP B 1 62 ? -5.742 -20.844 -20.469 1 91.44 62 ASP B C 1
ATOM 1869 O O . ASP B 1 62 ? -5.535 -21.375 -19.375 1 91.44 62 ASP B O 1
ATOM 1873 N N . ALA B 1 63 ? -6.785 -20.156 -20.672 1 92.5 63 ALA B N 1
ATOM 1874 C CA . ALA B 1 63 ? -7.711 -19.688 -19.656 1 92.5 63 ALA B CA 1
ATOM 1875 C C . ALA B 1 63 ? -8.609 -20.828 -19.156 1 92.5 63 ALA B C 1
ATOM 1877 O O . ALA B 1 63 ? -9.289 -20.688 -18.141 1 92.5 63 ALA B O 1
ATOM 1878 N N . GLN B 1 64 ? -8.633 -21.875 -19.891 1 95.75 64 GLN B N 1
ATOM 1879 C CA . GLN B 1 64 ? -9.523 -22.984 -19.547 1 95.75 64 GLN B CA 1
ATOM 1880 C C . GLN B 1 64 ? -8.852 -23.953 -18.578 1 95.75 64 GLN B C 1
ATOM 1882 O O . GLN B 1 64 ? -9.516 -24.812 -17.984 1 95.75 64 GLN B O 1
ATOM 1887 N N . LEU B 1 65 ? -7.566 -23.828 -18.375 1 97 65 LEU B N 1
ATOM 1888 C CA . LEU B 1 65 ? -6.836 -24.703 -17.469 1 97 65 LEU B CA 1
ATOM 1889 C C . LEU B 1 65 ? -6.926 -24.203 -16.031 1 97 65 LEU B C 1
ATOM 1891 O O . LEU B 1 65 ? -6.863 -23 -15.789 1 97 65 LEU B O 1
ATOM 1895 N N . THR B 1 66 ? -7.148 -25.172 -15.125 1 97.44 66 THR B N 1
ATOM 1896 C CA . THR B 1 66 ? -6.953 -24.844 -13.719 1 97.44 66 THR B CA 1
ATOM 1897 C C . THR B 1 66 ? -5.477 -24.609 -13.414 1 97.44 66 THR B C 1
ATOM 1899 O O . THR B 1 66 ? -4.609 -24.938 -14.234 1 97.44 66 THR B O 1
ATOM 1902 N N . PHE B 1 67 ? -5.191 -24.016 -12.266 1 95.38 67 PHE B N 1
ATOM 1903 C CA . PHE B 1 67 ? -3.807 -23.781 -11.867 1 95.38 67 PHE B CA 1
ATOM 1904 C C . PHE B 1 67 ? -3.043 -25.094 -11.773 1 95.38 67 PHE B C 1
ATOM 1906 O O . PHE B 1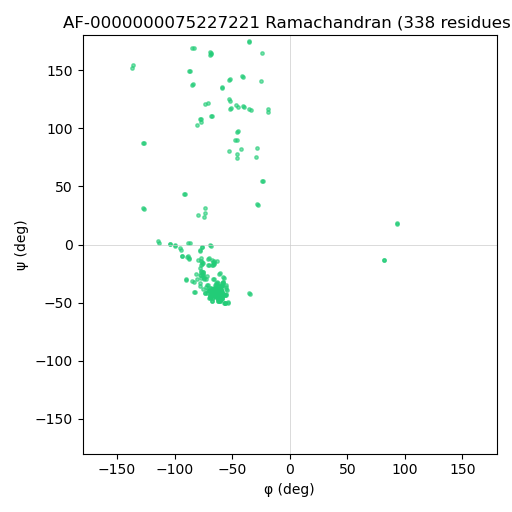 67 ? -1.889 -25.172 -12.203 1 95.38 67 PHE B O 1
ATOM 1913 N N . LYS B 1 68 ? -3.674 -26.141 -11.258 1 96.19 68 LYS B N 1
ATOM 1914 C CA . LYS B 1 68 ? -3.061 -27.469 -11.156 1 96.19 68 LYS B CA 1
ATOM 1915 C C . LYS B 1 68 ? -2.727 -28.016 -12.539 1 96.19 68 LYS B C 1
ATOM 1917 O O . LYS B 1 68 ? -1.606 -28.484 -12.773 1 96.19 68 LYS B O 1
ATOM 1922 N N . GLN B 1 69 ? -3.707 -27.938 -13.43 1 97.12 69 GLN B N 1
ATOM 1923 C CA . GLN B 1 69 ? -3.525 -28.438 -14.789 1 97.12 69 GLN B CA 1
ATOM 1924 C C . GLN B 1 69 ? -2.416 -27.688 -15.516 1 97.12 69 GLN B C 1
ATOM 1926 O O . GLN B 1 69 ? -1.601 -28.297 -16.219 1 97.12 69 GLN B O 1
ATOM 1931 N N . GLN B 1 70 ? -2.41 -26.375 -15.375 1 95.81 70 GLN B N 1
ATOM 1932 C CA . GLN B 1 70 ? -1.387 -25.547 -16 1 95.81 70 GLN B CA 1
ATOM 1933 C C . GLN B 1 70 ? 0.009 -25.938 -15.531 1 95.81 70 GLN B C 1
ATOM 1935 O O . GLN B 1 70 ? 0.939 -26.047 -16.328 1 95.81 70 GLN B O 1
ATOM 1940 N N . GLU B 1 71 ? 0.122 -26.094 -14.242 1 94.06 71 GLU B N 1
ATOM 1941 C CA . GLU B 1 71 ? 1.408 -26.484 -13.672 1 94.06 71 GLU B CA 1
ATOM 1942 C C . GLU B 1 71 ? 1.863 -27.844 -14.203 1 94.06 71 GLU B C 1
ATOM 1944 O O . GLU B 1 71 ? 3.031 -28.016 -14.555 1 94.06 71 GLU B O 1
ATOM 1949 N N . GLU B 1 72 ? 0.986 -28.797 -14.297 1 95.94 72 GL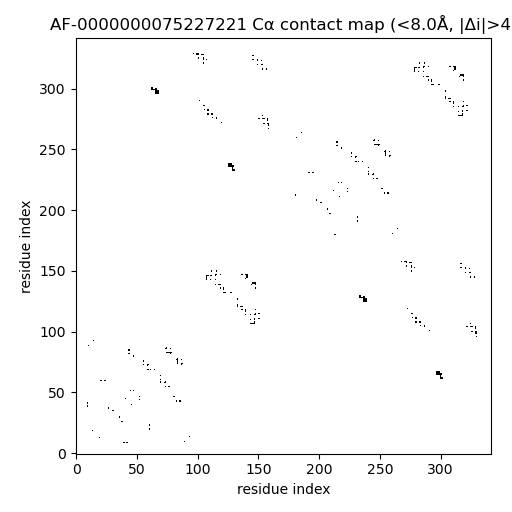U B N 1
ATOM 1950 C CA . GLU B 1 72 ? 1.3 -30.125 -14.812 1 95.94 72 GLU B CA 1
ATOM 1951 C C . GLU B 1 72 ? 1.757 -30.062 -16.266 1 95.94 72 GLU B C 1
ATOM 1953 O O . GLU B 1 72 ? 2.748 -30.688 -16.641 1 95.94 72 GLU B O 1
ATOM 1958 N N . LYS B 1 73 ? 1.029 -29.312 -17.062 1 96.69 73 LYS B N 1
ATOM 1959 C CA . LYS B 1 73 ? 1.363 -29.203 -18.469 1 96.69 73 LYS B CA 1
ATOM 1960 C C . LYS B 1 73 ? 2.695 -28.484 -18.672 1 96.69 73 LYS B C 1
ATOM 1962 O O . LYS B 1 73 ? 3.488 -28.844 -19.531 1 96.69 73 LYS B O 1
ATOM 1967 N N . ARG B 1 74 ? 2.926 -27.438 -17.844 1 94.62 74 ARG B N 1
ATOM 1968 C CA . ARG B 1 74 ? 4.199 -26.734 -17.906 1 94.62 74 ARG B CA 1
ATOM 1969 C C . ARG B 1 74 ? 5.359 -27.656 -17.547 1 94.62 74 ARG B C 1
ATOM 1971 O O . ARG B 1 74 ? 6.398 -27.641 -18.203 1 94.62 74 ARG B O 1
ATOM 1978 N N . LEU B 1 75 ? 5.16 -28.438 -16.531 1 95.75 75 LEU B N 1
ATOM 1979 C CA . LEU B 1 75 ? 6.207 -29.359 -16.094 1 95.75 75 LEU B CA 1
ATOM 1980 C C . LEU B 1 75 ? 6.48 -30.422 -17.156 1 95.75 75 LEU B C 1
ATOM 1982 O O . LEU B 1 75 ? 7.641 -30.719 -17.453 1 95.75 75 LEU B O 1
ATOM 1986 N N . ALA B 1 76 ? 5.465 -30.953 -17.781 1 97.19 76 ALA B N 1
ATOM 1987 C CA . ALA B 1 76 ? 5.621 -31.938 -18.844 1 97.19 76 ALA B CA 1
ATOM 1988 C C . ALA B 1 76 ? 6.387 -31.344 -20.031 1 97.19 76 ALA B C 1
ATOM 1990 O O . ALA B 1 76 ? 7.289 -32 -20.578 1 97.19 76 ALA B O 1
ATOM 1991 N N . PHE B 1 77 ? 5.996 -30.141 -20.375 1 96.25 77 PHE B N 1
ATOM 1992 C CA . PHE B 1 77 ? 6.684 -29.438 -21.453 1 96.25 77 PHE B CA 1
ATOM 1993 C C . PHE B 1 77 ? 8.156 -29.234 -21.109 1 96.25 77 PHE B C 1
ATOM 1995 O O . PHE B 1 77 ? 9.031 -29.469 -21.938 1 96.25 77 PHE B O 1
ATOM 2002 N N . ALA B 1 78 ? 8.414 -28.797 -19.922 1 95.38 78 ALA B N 1
ATOM 2003 C CA . ALA B 1 78 ? 9.766 -28.5 -19.453 1 95.38 78 ALA B CA 1
ATOM 2004 C C . ALA B 1 78 ? 10.617 -29.766 -19.406 1 95.38 78 ALA B C 1
ATOM 2006 O O . ALA B 1 78 ? 11.812 -29.719 -19.688 1 95.38 78 ALA B O 1
ATOM 2007 N N . GLU B 1 79 ? 10.062 -30.922 -19.016 1 96.5 79 GLU B N 1
ATOM 2008 C CA . GLU B 1 79 ? 10.766 -32.188 -19 1 96.5 79 GLU B CA 1
ATOM 2009 C C . GLU B 1 79 ? 11.203 -32.594 -20.422 1 96.5 79 GLU B C 1
ATOM 2011 O O . GLU B 1 79 ? 12.344 -33 -20.625 1 96.5 79 GLU B O 1
ATOM 2016 N N . LYS B 1 80 ? 10.281 -32.312 -21.297 1 95.62 80 LYS B N 1
ATOM 2017 C CA . LYS B 1 80 ? 10.562 -32.656 -22.688 1 95.62 80 LYS B CA 1
ATOM 2018 C C . LYS B 1 80 ? 11.703 -31.797 -23.234 1 95.62 80 LYS B C 1
ATOM 2020 O O . LYS B 1 80 ? 12.484 -32.25 -24.078 1 95.62 80 LYS B O 1
ATOM 2025 N N . HIS B 1 81 ? 11.844 -30.609 -22.734 1 95 81 HIS B N 1
ATOM 2026 C CA . HIS B 1 81 ? 12.766 -29.656 -23.344 1 95 81 HIS B CA 1
ATOM 2027 C C . HIS B 1 81 ? 13.938 -29.344 -22.422 1 95 81 HIS B C 1
ATOM 2029 O O . HIS B 1 81 ? 14.742 -28.453 -22.703 1 95 81 HIS B O 1
ATOM 2035 N N . GLY B 1 82 ? 14.016 -29.953 -21.25 1 92.56 82 GLY B N 1
ATOM 2036 C CA . GLY B 1 82 ? 15.234 -29.984 -20.469 1 92.56 82 GLY B CA 1
ATOM 2037 C C . GLY B 1 82 ? 15.328 -28.859 -19.453 1 92.56 82 GLY B C 1
ATOM 2038 O O . GLY B 1 82 ? 16.422 -28.453 -19.062 1 92.56 82 GLY B O 1
ATOM 2039 N N . PHE B 1 83 ? 14.227 -28.172 -19.078 1 93.81 83 PHE B N 1
ATOM 2040 C CA . PHE B 1 83 ? 14.312 -27.109 -18.094 1 93.81 83 PHE B CA 1
ATOM 2041 C C . PHE B 1 83 ? 13.305 -27.312 -16.969 1 93.81 83 PHE B C 1
ATOM 2043 O O . PHE B 1 83 ? 12.805 -26.359 -16.391 1 93.81 83 PHE B O 1
ATOM 2050 N N . ALA B 1 84 ? 12.984 -28.578 -16.625 1 95.5 84 ALA B N 1
ATOM 2051 C CA . ALA B 1 84 ? 12.016 -28.953 -15.602 1 95.5 84 ALA B CA 1
ATOM 2052 C C . ALA B 1 84 ? 12.422 -28.391 -14.242 1 95.5 84 ALA B C 1
ATOM 2054 O O . ALA B 1 84 ? 11.562 -27.969 -13.453 1 95.5 84 ALA B O 1
ATOM 2055 N N . GLN B 1 85 ? 13.742 -28.344 -13.961 1 94.38 85 GLN B N 1
ATOM 2056 C CA . GLN B 1 85 ? 14.203 -27.875 -12.664 1 94.38 85 GLN B CA 1
ATOM 2057 C C . GLN B 1 85 ? 13.852 -26.391 -12.469 1 94.38 85 GLN B C 1
ATOM 2059 O O . GLN B 1 85 ? 13.508 -25.984 -11.359 1 94.38 85 GLN B O 1
ATOM 2064 N N . ALA B 1 86 ? 13.906 -25.656 -13.547 1 90.75 86 ALA B N 1
ATOM 2065 C CA . ALA B 1 86 ? 13.562 -24.234 -13.461 1 90.75 86 ALA B CA 1
ATOM 2066 C C . ALA B 1 86 ? 12.102 -24.047 -13.055 1 90.75 86 ALA B C 1
ATOM 2068 O O . ALA B 1 86 ? 11.789 -23.188 -12.234 1 90.75 86 ALA B O 1
ATOM 2069 N N . ILE B 1 87 ? 11.25 -24.844 -13.57 1 91.19 87 ILE B N 1
ATOM 2070 C CA . ILE B 1 87 ? 9.828 -24.766 -13.25 1 91.19 87 ILE B CA 1
ATOM 2071 C C . ILE B 1 87 ? 9.602 -25.203 -11.805 1 91.19 87 ILE B C 1
ATOM 2073 O O . ILE B 1 87 ? 8.844 -24.562 -11.07 1 91.19 87 ILE B O 1
ATOM 2077 N N . LYS B 1 88 ? 10.242 -26.25 -11.406 1 94.5 88 LYS B N 1
ATOM 2078 C CA . LYS B 1 88 ? 10.117 -26.734 -10.031 1 94.5 88 LYS B CA 1
ATOM 2079 C C . LYS B 1 88 ? 10.602 -25.688 -9.031 1 94.5 88 LYS B C 1
ATOM 2081 O O . LYS B 1 88 ? 9.977 -25.484 -7.988 1 94.5 88 LYS B O 1
ATOM 2086 N N . ASP B 1 89 ? 11.688 -24.984 -9.367 1 91.88 89 ASP B N 1
ATOM 2087 C CA . ASP B 1 89 ? 12.203 -23.922 -8.508 1 91.88 89 ASP B CA 1
ATOM 2088 C C . ASP B 1 89 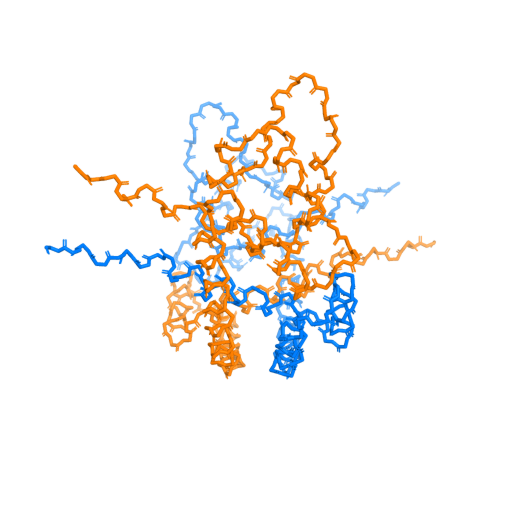? 11.203 -22.766 -8.406 1 91.88 89 ASP B C 1
ATOM 2090 O O . ASP B 1 89 ? 11.016 -22.203 -7.324 1 91.88 89 ASP B O 1
ATOM 2094 N N . ASP B 1 90 ? 10.594 -22.453 -9.516 1 87.44 90 ASP B N 1
ATOM 2095 C CA . ASP B 1 90 ? 9.586 -21.406 -9.523 1 87.44 90 ASP B CA 1
ATOM 2096 C C . ASP B 1 90 ? 8.398 -21.766 -8.625 1 87.44 90 ASP B C 1
ATOM 2098 O O . ASP B 1 90 ? 7.93 -20.922 -7.848 1 87.44 90 ASP B O 1
ATOM 2102 N N . VAL B 1 91 ? 7.965 -22.938 -8.766 1 90 91 VAL B N 1
ATOM 2103 C CA . VAL B 1 91 ? 6.832 -23.422 -7.977 1 90 91 VAL B CA 1
ATOM 2104 C C . VAL B 1 91 ? 7.195 -23.422 -6.496 1 90 91 VAL B C 1
ATOM 2106 O O . VAL B 1 91 ? 6.41 -22.969 -5.656 1 90 91 VAL B O 1
ATOM 2109 N N . LYS B 1 92 ? 8.359 -23.859 -6.18 1 93.56 92 LYS B N 1
ATOM 2110 C CA . LYS B 1 92 ? 8.82 -23.891 -4.793 1 93.56 92 LYS B CA 1
ATOM 2111 C C . LYS B 1 92 ? 8.891 -22.5 -4.203 1 93.56 92 LYS B C 1
ATOM 2113 O O . LYS B 1 92 ? 8.453 -22.266 -3.072 1 93.56 92 LYS B O 1
ATOM 2118 N N . LEU B 1 93 ? 9.398 -21.594 -4.941 1 90.12 93 LEU B N 1
ATOM 2119 C CA . LEU B 1 93 ? 9.5 -20.203 -4.488 1 90.12 93 LEU B CA 1
ATOM 2120 C C . LEU B 1 93 ? 8.125 -19.625 -4.203 1 90.12 93 LEU B C 1
ATOM 2122 O O . LEU B 1 93 ? 7.93 -18.938 -3.197 1 90.12 93 LEU B O 1
ATOM 2126 N N . LYS B 1 94 ? 7.223 -19.891 -5.07 1 89.44 94 LYS B N 1
ATOM 2127 C CA . LYS B 1 94 ? 5.855 -19.422 -4.883 1 89.44 94 LYS B CA 1
ATOM 2128 C C . LYS B 1 94 ? 5.238 -20 -3.617 1 89.44 94 LYS B C 1
ATOM 2130 O O . LYS B 1 94 ? 4.566 -19.281 -2.865 1 89.44 94 LYS B O 1
ATOM 2135 N N . GLU B 1 95 ? 5.473 -21.219 -3.418 1 93.06 95 GLU B N 1
ATOM 2136 C CA . GLU B 1 95 ? 4.938 -21.891 -2.234 1 93.06 95 GLU B CA 1
ATOM 2137 C C . GLU B 1 95 ? 5.57 -21.344 -0.959 1 93.06 95 GLU B C 1
ATOM 2139 O O . GLU B 1 95 ? 4.879 -21.109 0.037 1 93.06 95 GLU B O 1
ATOM 2144 N N . GLU B 1 96 ? 6.824 -21.078 -0.99 1 93.25 96 GLU B N 1
ATOM 2145 C CA . GLU B 1 96 ? 7.527 -20.516 0.155 1 93.25 96 GLU B CA 1
ATOM 2146 C C . GLU B 1 96 ? 7.012 -19.109 0.469 1 93.25 96 GLU B C 1
ATOM 2148 O O . GLU B 1 96 ? 6.809 -18.766 1.635 1 93.25 96 GLU B O 1
ATOM 2153 N N . ASN B 1 97 ? 6.844 -18.328 -0.566 1 91.69 97 ASN B N 1
ATOM 2154 C CA . ASN B 1 97 ? 6.301 -16.984 -0.372 1 91.69 97 ASN B CA 1
ATOM 2155 C C . ASN B 1 97 ? 4.887 -17.016 0.199 1 91.69 97 ASN B C 1
ATOM 2157 O O . ASN B 1 97 ? 4.539 -16.219 1.065 1 91.69 97 ASN B O 1
ATOM 2161 N N . HIS B 1 98 ? 4.156 -17.922 -0.349 1 93.69 98 HIS B N 1
ATOM 2162 C CA . HIS B 1 98 ? 2.789 -18.094 0.124 1 93.69 98 HIS B CA 1
ATOM 2163 C C . HIS B 1 98 ? 2.758 -18.438 1.607 1 93.69 98 HIS B C 1
ATOM 2165 O O . HIS B 1 98 ? 1.974 -17.875 2.369 1 93.69 98 HIS B O 1
ATOM 2171 N N . GLU B 1 99 ? 3.602 -19.297 2.025 1 95.62 99 GLU B N 1
ATOM 2172 C CA . GLU B 1 99 ? 3.674 -19.703 3.428 1 95.62 99 GLU B CA 1
ATOM 2173 C C . GLU B 1 99 ? 4.172 -18.562 4.305 1 95.62 99 GLU B C 1
ATOM 2175 O O . GLU B 1 99 ? 3.674 -18.359 5.414 1 95.62 99 GLU B O 1
ATOM 2180 N N . LEU B 1 100 ? 5.086 -17.828 3.787 1 94.69 100 LEU B N 1
ATOM 2181 C CA . LEU B 1 100 ? 5.59 -16.672 4.512 1 94.69 100 LEU B CA 1
ATOM 2182 C C . LEU B 1 100 ? 4.477 -15.664 4.773 1 94.69 100 LEU B C 1
ATOM 2184 O O . LEU B 1 100 ? 4.309 -15.195 5.902 1 94.69 100 LEU B O 1
ATOM 2188 N N . VAL B 1 101 ? 3.768 -15.391 3.777 1 95 101 VAL B N 1
ATOM 2189 C CA . VAL B 1 101 ? 2.68 -14.422 3.873 1 95 101 VAL B CA 1
ATOM 2190 C C . VAL B 1 101 ? 1.602 -14.945 4.816 1 95 101 VAL B C 1
ATOM 2192 O O . VAL B 1 101 ? 1.073 -14.203 5.645 1 95 101 VAL B O 1
ATOM 2195 N N . ARG B 1 102 ? 1.277 -16.203 4.68 1 96.5 102 ARG B N 1
ATOM 2196 C CA . ARG B 1 102 ? 0.289 -16.828 5.543 1 96.5 102 ARG B CA 1
ATOM 2197 C C . ARG B 1 102 ? 0.66 -16.672 7.012 1 96.5 102 ARG B C 1
ATOM 2199 O O . ARG B 1 102 ? -0.2 -16.375 7.848 1 96.5 102 ARG B O 1
ATOM 2206 N N . LYS B 1 103 ? 1.871 -16.766 7.277 1 95.19 103 LYS B N 1
ATOM 2207 C CA . LYS B 1 103 ? 2.357 -16.719 8.656 1 95.19 103 LYS B CA 1
ATOM 2208 C C . LYS B 1 103 ? 2.508 -15.273 9.133 1 95.19 103 LYS B C 1
ATOM 2210 O O . LYS B 1 103 ? 2.102 -14.945 10.25 1 95.19 103 LYS B O 1
ATOM 2215 N N . GLU B 1 104 ? 3.012 -14.398 8.289 1 94.12 104 GLU B N 1
ATOM 2216 C CA . GLU B 1 104 ? 3.449 -13.078 8.734 1 94.12 104 GLU B CA 1
ATOM 2217 C C . GLU B 1 104 ? 2.311 -12.062 8.656 1 94.12 104 GLU B C 1
ATOM 2219 O O . GLU B 1 104 ? 2.299 -11.086 9.406 1 94.12 104 GLU B O 1
ATOM 2224 N N . ARG B 1 105 ? 1.37 -12.219 7.75 1 96.31 105 ARG B N 1
ATOM 2225 C CA . ARG B 1 105 ? 0.281 -11.25 7.617 1 96.31 105 ARG B CA 1
ATOM 2226 C C . ARG B 1 105 ? -0.477 -11.102 8.93 1 96.31 105 ARG B C 1
ATOM 2228 O O . ARG B 1 105 ? -0.709 -9.984 9.391 1 96.31 105 ARG B O 1
ATOM 2235 N N . PRO B 1 106 ? -0.916 -12.195 9.578 1 96.88 106 PRO B N 1
ATOM 2236 C CA . PRO B 1 106 ? -1.641 -12.055 10.844 1 96.88 106 PRO B CA 1
ATOM 2237 C C . PRO B 1 106 ? -0.836 -11.312 11.898 1 96.88 106 PRO B C 1
ATOM 2239 O O . PRO B 1 106 ? -1.408 -10.57 12.711 1 96.88 106 PRO B O 1
ATOM 2242 N N . GLU B 1 107 ? 0.478 -11.469 11.859 1 94.62 107 GLU B N 1
ATOM 2243 C CA . GLU B 1 107 ? 1.328 -10.773 12.82 1 94.62 107 GLU B CA 1
ATOM 2244 C C . GLU B 1 107 ? 1.291 -9.258 12.586 1 94.62 107 GLU B C 1
ATOM 2246 O O . GLU B 1 107 ? 1.243 -8.484 13.539 1 94.62 107 GLU B O 1
ATOM 2251 N N . VAL B 1 108 ? 1.27 -8.859 11.359 1 95.62 108 VAL B N 1
ATOM 2252 C CA . VAL B 1 108 ? 1.18 -7.438 11.039 1 95.62 108 VAL B CA 1
ATOM 2253 C C . VAL B 1 108 ? -0.199 -6.902 11.422 1 95.62 108 VAL B C 1
ATOM 2255 O O . VAL B 1 108 ? -0.311 -5.844 12.047 1 95.62 108 VAL B O 1
ATOM 2258 N N . ILE B 1 109 ? -1.224 -7.641 11.078 1 97.69 109 ILE B N 1
ATOM 2259 C CA . ILE B 1 109 ? -2.609 -7.234 11.281 1 97.69 109 ILE B CA 1
ATOM 2260 C C . ILE B 1 109 ? -2.871 -7.027 12.773 1 97.69 109 ILE B C 1
ATOM 2262 O O . ILE B 1 109 ? -3.533 -6.062 13.164 1 97.69 109 ILE B O 1
ATOM 2266 N N . LYS B 1 110 ? -2.334 -7.852 13.57 1 96.06 110 LYS B N 1
ATOM 2267 C CA . LYS B 1 110 ? -2.605 -7.852 15.008 1 96.06 110 LYS B CA 1
ATOM 2268 C C . LYS B 1 110 ? -2.174 -6.535 15.648 1 96.06 110 LYS B C 1
ATOM 2270 O O . LYS B 1 110 ? -2.74 -6.113 16.656 1 96.06 110 LYS B O 1
ATOM 2275 N N . HIS B 1 111 ? -1.248 -5.852 15.062 1 96.5 111 HIS B N 1
ATOM 2276 C CA . HIS B 1 111 ? -0.686 -4.66 15.688 1 96.5 111 HIS B CA 1
ATOM 2277 C C . HIS B 1 111 ? -1.227 -3.389 15.047 1 96.5 111 HIS B C 1
ATOM 2279 O O . HIS B 1 111 ? -0.907 -2.281 15.484 1 96.5 111 HIS B O 1
ATOM 2285 N N . LEU B 1 112 ? -2.08 -3.527 14.078 1 98.25 112 LEU B N 1
ATOM 2286 C CA . LEU B 1 112 ? -2.486 -2.371 13.281 1 98.25 112 LEU B CA 1
ATOM 2287 C C . LEU B 1 112 ? -3.352 -1.424 14.109 1 98.25 112 LEU B C 1
ATOM 2289 O O . LEU B 1 112 ? -3.213 -0.203 14.008 1 98.25 112 LEU B O 1
ATOM 2293 N N . LEU B 1 113 ? -4.238 -1.981 14.922 1 97.81 113 LEU B N 1
ATOM 2294 C CA . LEU B 1 113 ? -5.129 -1.119 15.688 1 97.81 113 LEU B CA 1
ATOM 2295 C C . LEU B 1 113 ? -4.355 -0.329 16.734 1 97.81 113 LEU B C 1
ATOM 2297 O O . LEU B 1 113 ? -4.59 0.868 16.922 1 97.81 113 LEU B O 1
ATOM 2301 N N . GLU B 1 114 ? -3.451 -0.997 17.422 1 97.88 114 GLU B N 1
ATOM 2302 C CA . GLU B 1 114 ? -2.617 -0.305 18.406 1 97.88 114 GLU B CA 1
ATOM 2303 C C . GLU B 1 114 ? -1.754 0.762 17.734 1 97.88 114 GLU B C 1
ATOM 2305 O O . GLU B 1 114 ? -1.662 1.889 18.219 1 97.88 114 GLU B O 1
ATOM 2310 N N . ALA B 1 115 ? -1.115 0.451 16.641 1 98.31 115 ALA B N 1
ATOM 2311 C CA . ALA B 1 115 ? -0.308 1.403 15.875 1 98.31 115 ALA B CA 1
ATOM 2312 C C . ALA B 1 115 ? -1.148 2.59 15.414 1 98.31 115 ALA B C 1
ATOM 2314 O O . ALA B 1 115 ? -0.691 3.734 15.453 1 98.31 115 ALA B O 1
ATOM 2315 N N . HIS B 1 116 ? -2.361 2.281 14.992 1 98.44 116 HIS B N 1
ATOM 2316 C CA . HIS B 1 116 ? -3.297 3.33 14.609 1 98.44 116 HIS B CA 1
ATOM 2317 C C . HIS B 1 116 ? -3.52 4.32 15.742 1 98.44 116 HIS B C 1
ATOM 2319 O O . HIS B 1 116 ? -3.426 5.535 15.547 1 98.44 116 HIS B O 1
ATOM 2325 N N . ASN B 1 117 ? -3.814 3.795 16.891 1 98.31 117 ASN B N 1
ATOM 2326 C CA . ASN B 1 117 ? -4.09 4.652 18.047 1 98.31 117 ASN B CA 1
ATOM 2327 C C . ASN B 1 117 ? -2.881 5.512 18.406 1 98.31 117 ASN B C 1
ATOM 2329 O O . ASN B 1 117 ? -3.025 6.703 18.688 1 98.31 117 ASN B O 1
ATOM 2333 N N . GLU B 1 118 ? -1.74 4.93 18.328 1 98.44 118 GLU B N 1
ATOM 2334 C CA . GLU B 1 118 ? -0.521 5.676 18.625 1 98.44 118 GLU B CA 1
ATOM 2335 C C . GLU B 1 118 ? -0.269 6.754 17.562 1 98.44 118 GLU B C 1
ATOM 2337 O O . GLU B 1 118 ? 0.071 7.891 17.906 1 98.44 118 GLU B O 1
ATOM 2342 N N . LEU B 1 119 ? -0.487 6.414 16.328 1 98 119 LEU B N 1
ATOM 2343 C CA . LEU B 1 119 ? -0.277 7.375 15.242 1 98 119 LEU B CA 1
ATOM 2344 C C . LEU B 1 119 ? -1.276 8.523 15.328 1 98 119 LEU B C 1
ATOM 2346 O O . LEU B 1 119 ? -0.926 9.68 15.078 1 98 119 LEU B O 1
ATOM 2350 N N . MET B 1 120 ? -2.512 8.195 15.695 1 97.69 120 MET B N 1
ATOM 2351 C CA . MET B 1 120 ? -3.518 9.242 15.82 1 97.69 120 MET B CA 1
ATOM 2352 C C . MET B 1 120 ? -3.127 10.242 16.906 1 97.69 120 MET B C 1
ATOM 2354 O O . MET B 1 120 ? -3.289 11.453 16.734 1 97.69 120 MET B O 1
ATOM 2358 N N . LYS B 1 121 ? -2.564 9.758 17.969 1 97.88 121 LYS B N 1
ATOM 2359 C CA . LYS B 1 121 ? -2.098 10.641 19.031 1 97.88 121 LYS B CA 1
ATOM 2360 C C . LYS B 1 121 ? -0.975 11.547 18.547 1 97.88 121 LYS B C 1
ATOM 2362 O O . LYS B 1 121 ? -0.941 12.734 18.859 1 97.88 121 LYS B O 1
ATOM 2367 N N . ILE B 1 122 ? -0.069 10.977 17.781 1 97.81 122 ILE B N 1
ATOM 2368 C CA . ILE B 1 122 ? 1.052 11.734 17.234 1 97.81 122 ILE B CA 1
ATOM 2369 C C . ILE B 1 122 ? 0.531 12.836 16.312 1 97.81 122 ILE B C 1
ATOM 2371 O O . ILE B 1 122 ? 0.964 13.984 16.406 1 97.81 122 ILE B O 1
ATOM 2375 N N . TYR B 1 123 ? -0.433 12.523 15.477 1 95.88 123 TYR B N 1
ATOM 2376 C CA . TYR B 1 123 ? -0.941 13.477 14.492 1 95.88 123 TYR B CA 1
ATOM 2377 C C . TYR B 1 123 ? -1.826 14.523 15.156 1 95.88 123 TYR B C 1
ATOM 2379 O O . TYR B 1 123 ? -1.932 15.656 14.672 1 95.88 123 TYR B O 1
ATOM 2387 N N . ASP B 1 124 ? -2.383 14.188 16.297 1 96.44 124 ASP B N 1
ATOM 2388 C CA . ASP B 1 124 ? -3.234 15.117 17.031 1 96.44 124 ASP B CA 1
ATOM 2389 C C . ASP B 1 124 ? -2.396 16.156 17.766 1 96.44 124 ASP B C 1
ATOM 2391 O O . ASP B 1 124 ? -2.9 17.234 18.125 1 96.44 124 ASP B O 1
ATOM 2395 N N . ASN B 1 125 ? -1.177 15.828 18.047 1 96.56 125 ASN B N 1
ATOM 2396 C CA . ASN B 1 125 ? -0.302 16.734 18.766 1 96.56 125 ASN B CA 1
ATOM 2397 C C . ASN B 1 125 ? 0.224 17.844 17.859 1 96.56 125 ASN B C 1
ATOM 2399 O O . ASN B 1 125 ? 1.161 17.641 17.094 1 96.56 125 ASN B O 1
ATOM 2403 N N . LYS B 1 126 ? -0.235 19.047 18.016 1 95.69 126 LYS B N 1
ATOM 2404 C CA . LYS B 1 126 ? 0.173 20.156 17.172 1 95.69 126 LYS B CA 1
ATOM 2405 C C . LYS B 1 126 ? 1.346 20.922 17.781 1 95.69 126 LYS B C 1
ATOM 2407 O O . LYS B 1 126 ? 1.946 21.766 17.125 1 95.69 126 LYS B O 1
ATOM 2412 N N . ASP B 1 127 ? 1.591 20.547 19.016 1 97.44 127 ASP B N 1
ATOM 2413 C CA . ASP B 1 127 ? 2.693 21.188 19.719 1 97.44 127 ASP B CA 1
ATOM 2414 C C . ASP B 1 127 ? 3.996 20.422 19.531 1 97.44 127 ASP B C 1
ATOM 2416 O O . ASP B 1 127 ? 4.695 20.109 20.5 1 97.44 127 ASP B O 1
ATOM 2420 N N . GLN B 1 128 ? 4.266 20 18.344 1 97.75 128 GLN B N 1
ATOM 2421 C CA . GLN B 1 128 ? 5.508 19.328 17.969 1 97.75 128 GLN B CA 1
ATOM 2422 C C . GLN B 1 128 ? 6.027 19.859 16.625 1 97.75 128 GLN B C 1
ATOM 2424 O O . GLN B 1 128 ? 5.25 20.328 15.789 1 97.75 128 GLN B O 1
ATOM 2429 N N . THR B 1 129 ? 7.309 19.781 16.484 1 96.94 129 THR B N 1
ATOM 2430 C CA . THR B 1 129 ? 7.934 20.125 15.211 1 96.94 129 THR B CA 1
ATOM 2431 C C . THR B 1 129 ? 7.879 18.938 14.242 1 96.94 129 THR B C 1
ATOM 2433 O O . THR B 1 129 ? 7.512 17.828 14.633 1 96.94 129 THR B O 1
ATOM 2436 N N . PHE B 1 130 ? 8.203 19.25 13.086 1 94.44 130 PHE B N 1
ATOM 2437 C CA . PHE B 1 130 ? 8.242 18.188 12.078 1 94.44 130 PHE B CA 1
ATOM 2438 C C . PHE B 1 130 ? 9.219 17.094 12.484 1 94.44 130 PHE B C 1
ATOM 2440 O O . PHE B 1 130 ? 8.891 15.914 12.422 1 94.44 130 PHE B O 1
ATOM 2447 N N . SER B 1 131 ? 10.359 17.562 12.898 1 96 131 SER B N 1
ATOM 2448 C CA . SER B 1 131 ? 11.383 16.594 13.289 1 96 131 SER B CA 1
ATOM 2449 C C . SER B 1 131 ? 10.914 15.734 14.461 1 96 131 SER B C 1
ATOM 2451 O O . SER B 1 131 ? 11.164 14.531 14.492 1 96 131 SER B O 1
ATOM 2453 N N . GLN B 1 132 ? 10.25 16.359 15.344 1 97.69 132 GLN B N 1
ATOM 2454 C CA . GLN B 1 132 ? 9.719 15.625 16.484 1 97.69 132 GLN B CA 1
ATOM 2455 C C . GLN B 1 132 ? 8.664 14.609 16.047 1 97.69 132 GLN B C 1
ATOM 2457 O O . GLN B 1 132 ? 8.648 13.477 16.531 1 97.69 132 GLN B O 1
ATOM 2462 N N . ARG B 1 133 ? 7.871 14.945 15.141 1 97.25 133 ARG B N 1
ATOM 2463 C CA . ARG B 1 133 ? 6.855 14.023 14.633 1 97.25 133 ARG B CA 1
ATOM 2464 C C . ARG B 1 133 ? 7.496 12.844 13.914 1 97.25 133 ARG B C 1
ATOM 2466 O O . ARG B 1 133 ? 7.105 11.695 14.125 1 97.25 133 ARG B O 1
ATOM 2473 N N . GLU B 1 134 ? 8.438 13.148 13.102 1 96.62 134 GLU B N 1
ATOM 2474 C CA . GLU B 1 134 ? 9.125 12.086 12.375 1 96.62 134 GLU B CA 1
ATOM 2475 C C . GLU B 1 134 ? 9.781 11.102 13.336 1 96.62 134 GLU B C 1
ATOM 2477 O O . GLU B 1 134 ? 9.734 9.891 13.109 1 96.62 134 GLU B O 1
ATOM 2482 N N . ALA B 1 135 ? 10.336 11.648 14.352 1 97.88 135 ALA B N 1
ATOM 2483 C CA . ALA B 1 135 ? 10.953 10.789 15.359 1 97.88 135 ALA B CA 1
ATOM 2484 C C . ALA B 1 135 ? 9.898 9.922 16.047 1 97.88 135 ALA B C 1
ATOM 2486 O O . ALA B 1 135 ? 10.133 8.734 16.297 1 97.88 135 ALA B O 1
ATOM 2487 N N . ALA B 1 136 ? 8.812 10.492 16.375 1 98.38 136 ALA B N 1
ATOM 2488 C CA . ALA B 1 136 ? 7.734 9.75 17.016 1 98.38 136 ALA B CA 1
ATOM 2489 C C . ALA B 1 136 ? 7.199 8.656 16.109 1 98.38 136 ALA B C 1
ATOM 2491 O O . ALA B 1 136 ? 6.934 7.535 16.562 1 98.38 136 ALA B O 1
ATOM 2492 N N . ILE B 1 137 ? 7.043 8.938 14.859 1 97.69 137 ILE B N 1
ATOM 2493 C CA . ILE B 1 137 ? 6.566 7.957 13.891 1 97.69 137 ILE B CA 1
ATOM 2494 C C . ILE B 1 137 ? 7.598 6.84 13.742 1 97.69 137 ILE B C 1
ATOM 2496 O O . ILE B 1 137 ? 7.234 5.664 13.648 1 97.69 137 ILE B O 1
ATOM 2500 N N . SER B 1 138 ? 8.828 7.25 13.711 1 97.69 138 SER B N 1
ATOM 2501 C CA . SER B 1 138 ? 9.906 6.27 13.625 1 97.69 138 SER B CA 1
ATOM 2502 C C . SER B 1 138 ? 9.875 5.309 14.812 1 97.69 138 SER B C 1
ATOM 2504 O O . SER B 1 138 ? 10.125 4.113 14.648 1 97.69 138 SER B O 1
ATOM 2506 N N . ALA B 1 139 ? 9.586 5.824 15.922 1 98.38 139 ALA B N 1
ATOM 2507 C CA . ALA B 1 139 ? 9.477 4.98 17.109 1 98.38 139 ALA B CA 1
ATOM 2508 C C . ALA B 1 139 ? 8.336 3.971 16.953 1 98.38 139 ALA B C 1
ATOM 2510 O O . ALA B 1 139 ? 8.477 2.809 17.344 1 98.38 139 ALA B O 1
ATOM 2511 N N . VAL B 1 140 ? 7.203 4.387 16.391 1 97.94 140 VAL B N 1
ATOM 2512 C CA . VAL B 1 140 ? 6.082 3.49 16.141 1 97.94 140 VAL B CA 1
ATOM 2513 C C . VAL B 1 140 ? 6.5 2.406 15.148 1 97.94 140 VAL B C 1
ATOM 2515 O O . VAL B 1 140 ? 6.156 1.234 15.312 1 97.94 140 VAL B O 1
ATOM 2518 N N . LYS B 1 141 ? 7.246 2.803 14.148 1 96.69 141 LYS B N 1
ATOM 2519 C CA . LYS B 1 141 ? 7.734 1.867 13.141 1 96.69 141 LYS B CA 1
ATOM 2520 C C . LYS B 1 141 ? 8.656 0.822 13.766 1 96.69 141 LYS B C 1
ATOM 2522 O O . LYS B 1 141 ? 8.633 -0.347 13.375 1 96.69 141 LYS B O 1
ATOM 2527 N N . GLN B 1 142 ? 9.461 1.255 14.68 1 96.75 142 GLN B N 1
ATOM 2528 C CA . GLN B 1 142 ? 10.359 0.331 15.359 1 96.75 142 GLN B CA 1
ATOM 2529 C C . GLN B 1 142 ? 9.578 -0.668 16.219 1 96.75 142 GLN B C 1
ATOM 2531 O O . GLN B 1 142 ? 9.922 -1.853 16.25 1 96.75 142 GLN B O 1
ATOM 2536 N N . LYS B 1 143 ? 8.555 -0.225 16.844 1 97.12 143 LYS B N 1
ATOM 2537 C CA . LYS B 1 143 ? 7.727 -1.068 17.703 1 97.12 143 LYS B CA 1
ATOM 2538 C C . LYS B 1 143 ? 6.859 -2.014 16.875 1 97.12 143 LYS B C 1
ATOM 2540 O O . LYS B 1 143 ? 6.656 -3.17 17.25 1 97.12 143 LYS B O 1
ATOM 2545 N N . TYR B 1 144 ? 6.293 -1.507 15.781 1 95.94 144 TYR B N 1
ATOM 2546 C CA . TYR B 1 144 ? 5.402 -2.244 14.898 1 95.94 144 TYR B CA 1
ATOM 2547 C C . TYR B 1 144 ? 5.879 -2.162 13.453 1 95.94 144 TYR B C 1
ATOM 2549 O O . TYR B 1 144 ? 5.32 -1.406 12.648 1 95.94 144 TYR B O 1
ATOM 2557 N N . PRO B 1 145 ? 6.777 -3.123 13.141 1 92 145 PRO B N 1
ATOM 2558 C CA . PRO B 1 145 ? 7.273 -3.064 11.766 1 92 145 PRO B CA 1
ATOM 2559 C C . PRO B 1 145 ? 6.16 -3.18 10.727 1 92 145 PRO B C 1
ATOM 2561 O O . PRO B 1 145 ? 5.195 -3.918 10.93 1 92 145 PRO B O 1
ATOM 2564 N N . ASN B 1 146 ? 6.117 -2.381 9.68 1 93.12 146 ASN B N 1
ATOM 2565 C CA . ASN B 1 146 ? 5.242 -2.393 8.516 1 93.12 146 ASN B CA 1
ATOM 2566 C C . ASN B 1 146 ? 3.9 -1.725 8.812 1 93.12 146 ASN B C 1
ATOM 2568 O O . ASN B 1 146 ? 3.121 -1.453 7.895 1 93.12 146 ASN B O 1
ATOM 2572 N N . ALA B 1 147 ? 3.545 -1.448 10.148 1 96.5 147 ALA B N 1
ATOM 2573 C CA . ALA B 1 147 ? 2.227 -0.935 10.508 1 96.5 147 ALA B CA 1
ATOM 2574 C C . ALA B 1 147 ? 2.025 0.482 9.977 1 96.5 147 ALA B C 1
ATOM 2576 O O . ALA B 1 147 ? 1.021 0.77 9.32 1 96.5 147 ALA B O 1
ATOM 2577 N N . PRO B 1 148 ? 3.012 1.343 10.219 1 96.69 148 PRO B N 1
ATOM 2578 C CA . PRO B 1 148 ? 2.781 2.705 9.727 1 96.69 148 PRO B CA 1
ATOM 2579 C C . PRO B 1 148 ? 2.592 2.764 8.211 1 96.69 148 PRO B C 1
ATOM 2581 O O . PRO B 1 148 ? 1.71 3.477 7.727 1 96.69 148 PRO B O 1
ATOM 2584 N N . ALA B 1 149 ? 3.375 1.995 7.488 1 96 149 ALA B N 1
ATOM 2585 C CA . ALA B 1 149 ? 3.242 1.965 6.031 1 96 149 ALA B CA 1
ATOM 2586 C C . ALA B 1 149 ? 1.878 1.42 5.617 1 96 149 ALA B C 1
ATOM 2588 O O . ALA B 1 149 ? 1.24 1.953 4.707 1 96 149 ALA B O 1
ATOM 2589 N N . THR B 1 150 ? 1.467 0.382 6.238 1 97.69 150 THR B N 1
ATOM 2590 C CA . THR B 1 150 ? 0.17 -0.223 5.957 1 97.69 150 THR B CA 1
ATOM 2591 C C . THR B 1 150 ? -0.959 0.765 6.238 1 97.69 150 THR B C 1
ATOM 2593 O O . THR B 1 150 ? -1.858 0.938 5.41 1 97.69 150 THR B O 1
ATOM 2596 N N . LEU B 1 151 ? -0.911 1.376 7.391 1 98.12 151 LEU B N 1
ATOM 2597 C CA . LEU B 1 151 ? -1.944 2.326 7.789 1 98.12 151 LEU B CA 1
ATOM 2598 C C . LEU B 1 151 ? -1.984 3.518 6.836 1 98.12 151 LEU B C 1
ATOM 2600 O O . LEU B 1 151 ? -3.061 4.035 6.527 1 98.12 151 LEU B O 1
ATOM 2604 N N . TYR B 1 152 ? -0.801 3.947 6.398 1 96.19 152 TYR B N 1
ATOM 2605 C CA . TYR B 1 152 ? -0.741 5.004 5.395 1 96.19 152 TYR B CA 1
ATOM 2606 C C . TYR B 1 152 ? -1.427 4.566 4.105 1 96.19 152 TYR B C 1
ATOM 2608 O O . TYR B 1 152 ? -2.18 5.336 3.504 1 96.19 152 TYR B O 1
ATOM 2616 N N . TYR B 1 153 ? -1.169 3.361 3.715 1 96.19 153 TYR B N 1
ATOM 2617 C CA . TYR B 1 153 ? -1.799 2.83 2.512 1 96.19 153 TYR B CA 1
ATOM 2618 C C . TYR B 1 153 ? -3.316 2.811 2.654 1 96.19 153 TYR B C 1
ATOM 2620 O O . TYR B 1 153 ? -4.039 3.205 1.736 1 96.19 153 TYR B O 1
ATOM 2628 N N . ILE B 1 154 ? -3.791 2.385 3.781 1 96.81 154 ILE B N 1
ATOM 2629 C CA . ILE B 1 154 ? -5.227 2.352 4.039 1 96.81 154 ILE B CA 1
ATOM 2630 C C . ILE B 1 154 ? -5.801 3.762 3.934 1 96.81 154 ILE B C 1
ATOM 2632 O O . ILE B 1 154 ? -6.875 3.961 3.359 1 96.81 154 ILE B O 1
ATOM 2636 N N . SER B 1 155 ? -5.133 4.719 4.512 1 95.44 155 SER B N 1
ATOM 2637 C CA . SER B 1 155 ? -5.586 6.102 4.457 1 95.44 155 SER B CA 1
ATOM 2638 C C . SER B 1 155 ? -5.773 6.562 3.014 1 95.44 155 SER B C 1
ATOM 2640 O O . SER B 1 155 ? -6.75 7.246 2.695 1 95.44 155 SER B O 1
ATOM 2642 N N . ARG B 1 156 ? -4.824 6.219 2.172 1 93.81 156 ARG B N 1
ATOM 2643 C CA . ARG B 1 156 ? -4.898 6.59 0.763 1 93.81 156 ARG B CA 1
ATOM 2644 C C . ARG B 1 156 ? -6.117 5.961 0.095 1 93.81 156 ARG B C 1
ATOM 2646 O O . ARG B 1 156 ? -6.77 6.594 -0.74 1 93.81 156 ARG B O 1
ATOM 2653 N N . LEU B 1 157 ? -6.371 4.762 0.439 1 93.12 157 LEU B N 1
ATOM 2654 C CA . LEU B 1 157 ? -7.543 4.094 -0.115 1 93.12 157 LEU B CA 1
ATOM 2655 C C . LEU B 1 157 ? -8.828 4.809 0.297 1 93.12 157 LEU B C 1
ATOM 2657 O O . LEU B 1 157 ? -9.742 4.965 -0.514 1 93.12 157 LEU B O 1
ATOM 2661 N N . ILE B 1 158 ? -8.852 5.219 1.539 1 91.38 158 ILE B N 1
ATOM 2662 C CA . ILE B 1 158 ? -10.031 5.844 2.129 1 91.38 158 ILE B CA 1
ATOM 2663 C C . ILE B 1 158 ? -10.234 7.23 1.521 1 91.38 158 ILE B C 1
ATOM 2665 O O . ILE B 1 158 ? -11.352 7.578 1.126 1 91.38 158 ILE B O 1
ATOM 2669 N N . THR B 1 159 ? -9.164 7.969 1.434 1 88.62 159 THR B N 1
ATOM 2670 C CA . THR B 1 159 ? -9.289 9.359 1.011 1 88.62 159 THR B CA 1
ATOM 2671 C C . THR B 1 159 ? -9.305 9.461 -0.512 1 88.62 159 THR B C 1
ATOM 2673 O O . THR B 1 159 ? -9.828 10.43 -1.066 1 88.62 159 THR B O 1
ATOM 2676 N N . GLY B 1 160 ? -8.617 8.562 -1.235 1 76.94 160 GLY B N 1
ATOM 2677 C CA . GLY B 1 160 ? -8.656 8.555 -2.689 1 76.94 160 GLY B CA 1
ATOM 2678 C C . GLY B 1 160 ? -10.008 8.164 -3.25 1 76.94 160 GLY B C 1
ATOM 2679 O O . GLY B 1 160 ? -10.383 8.594 -4.34 1 76.94 160 GLY B O 1
ATOM 2680 N N . SER B 1 161 ? -10.609 7.207 -2.67 1 60.12 161 SER B N 1
ATOM 2681 C CA . SER B 1 161 ? -11.938 6.773 -3.109 1 60.12 161 SER B CA 1
ATOM 2682 C C . SER B 1 161 ? -12.945 7.914 -3.035 1 60.12 161 SER B C 1
ATOM 2684 O O . SER B 1 161 ? -13.867 7.984 -3.846 1 60.12 161 SER B O 1
ATOM 2686 N N . LYS B 1 162 ? -12.844 8.781 -2.084 1 57.69 162 LYS B N 1
ATOM 2687 C CA . LYS B 1 162 ? -13.82 9.859 -1.935 1 57.69 162 LYS B CA 1
ATOM 2688 C C . LYS B 1 162 ? -13.609 10.945 -2.992 1 57.69 162 LYS B C 1
ATOM 2690 O O . LYS B 1 162 ? -14.547 11.648 -3.357 1 57.69 162 LYS B O 1
ATOM 2695 N N . LYS B 1 163 ? -12.453 11.125 -3.443 1 50 163 LYS B N 1
ATOM 2696 C CA . LYS B 1 163 ? -12.289 12.102 -4.512 1 50 163 LYS B CA 1
ATOM 2697 C C . LYS B 1 163 ? -13 11.656 -5.785 1 50 163 LYS B C 1
ATOM 2699 O O . LYS B 1 163 ? -13.258 12.461 -6.676 1 50 163 LYS B O 1
ATOM 2704 N N . ARG B 1 164 ? -13.344 10.391 -5.84 1 43.22 164 ARG B N 1
ATOM 2705 C CA . ARG B 1 164 ? -13.969 10 -7.102 1 43.22 164 ARG B CA 1
ATOM 2706 C C . ARG B 1 164 ? -15.477 10.211 -7.059 1 43.22 164 ARG B C 1
ATOM 2708 O O . ARG B 1 164 ? -16.172 9.898 -8.023 1 43.22 164 ARG B O 1
ATOM 2715 N N . HIS B 1 165 ? -16 10.492 -5.938 1 38.72 165 HIS B N 1
ATOM 2716 C CA . HIS B 1 165 ? -17.438 10.742 -6.137 1 38.72 165 HIS B CA 1
ATOM 2717 C C . HIS B 1 165 ? -17.672 12.117 -6.738 1 38.72 165 HIS B C 1
ATOM 2719 O O . HIS B 1 165 ? -17.219 13.133 -6.191 1 38.72 165 HIS B O 1
ATOM 2725 N N . PRO B 1 166 ? -18 12.195 -8 1 39.34 166 PRO B N 1
ATOM 2726 C CA . PRO B 1 166 ? -18.359 13.453 -8.656 1 39.34 166 PRO B CA 1
ATOM 2727 C C . PRO B 1 166 ? -19.312 14.305 -7.836 1 39.34 166 PRO B C 1
ATOM 2729 O O . PRO B 1 166 ? -20.094 13.766 -7.043 1 39.34 166 PRO B O 1
ATOM 2732 N N . LEU B 1 167 ? -18.922 15.508 -7.445 1 36.62 167 LEU B N 1
ATOM 2733 C CA . LEU B 1 167 ? -19.938 16.453 -6.973 1 36.62 167 LEU B CA 1
ATOM 2734 C C . LEU B 1 167 ? -21.25 16.25 -7.727 1 36.62 167 LEU B C 1
ATOM 2736 O O . LEU B 1 167 ? -21.25 16.016 -8.938 1 36.62 167 LEU B O 1
ATOM 2740 N N . PRO B 1 168 ? -22.266 15.859 -7.066 1 35.31 168 PRO B N 1
ATOM 2741 C CA . PRO B 1 168 ? -23.531 15.797 -7.812 1 35.31 168 PRO B CA 1
ATOM 2742 C C . PRO B 1 168 ? -23.719 16.969 -8.766 1 35.31 168 PRO B C 1
ATOM 2744 O O . PRO B 1 168 ? -23.297 18.094 -8.453 1 35.31 168 PRO B O 1
ATOM 2747 N N . LYS B 1 169 ? -23.812 16.641 -10.031 1 36.28 169 LYS B N 1
ATOM 2748 C CA . LYS B 1 169 ? -24.219 17.688 -10.969 1 36.28 169 LYS B CA 1
ATOM 2749 C C . LYS B 1 169 ? -25.406 18.469 -10.445 1 36.28 169 LYS B C 1
ATOM 2751 O O . LYS B 1 169 ? -26.438 17.891 -10.109 1 36.28 169 LYS B O 1
ATOM 2756 N N . LYS B 1 170 ? -24.969 19.562 -9.688 1 34.28 170 LYS B N 1
ATOM 2757 C CA . LYS B 1 170 ? -26.094 20.453 -9.414 1 34.28 170 LYS B CA 1
ATOM 2758 C C . LYS B 1 170 ? -26.938 20.672 -10.672 1 34.28 170 LYS B C 1
ATOM 2760 O O . LYS B 1 170 ? -26.406 21.031 -11.727 1 34.28 170 LYS B O 1
ATOM 2765 N N . HIS B 1 171 ? -28.078 19.969 -10.898 1 26.48 171 HIS B N 1
ATOM 2766 C CA . HIS B 1 171 ? -29.078 20.469 -11.836 1 26.48 171 HIS B CA 1
ATOM 2767 C C . HIS B 1 171 ? -29.406 21.938 -11.57 1 26.48 171 HIS B C 1
ATOM 2769 O O . HIS B 1 171 ? -29.453 22.359 -10.422 1 26.48 171 HIS B O 1
#

Nearest PDB structures (foldseek):
  4bay-assembly1_A  TM=2.701E-01  e=4.144E+00  Homo sapiens
  8q1h-assembly1_A  TM=2.913E-01  e=5.436E+00  Homo sapiens

Sequence (342 aa):
MSLNNSVFILILAFSSLALCQKEVKKIAAPVRGGGGHFLFSPSYLSNLTKEEKQEYYNIFGDAQLTFKQQEEKRLAFAEKHGFAQAIKDDVKLKEENHELVRKERPEVIKHLLEAHNELMKIYDNKDQTFSQREAAISAVKQKYPNAPATLYYISRLITGSKKRHPLPKKHMSLNNSVFILILAFSSLALCQKEVKKIAAPVRGGGGHFLFSPSYLSNLTKEEKQEYYNIFGDAQLTFKQQEEKRLAFAEKHGFAQAIKDDVKLKEENHELVRKERPEVIKHLLEAHNELMKIYDNKDQTFSQREAAISAVKQKYPNAPATLYYISRLITGSKKRHPLPKKH

pLDDT: mean 76.39, std 27.45, range [21.27, 98.44]

Solvent-accessible surface area (backbone atoms only — not comparable to full-atom values): 20097 Å² total; per-residue (Å²): 138,84,75,73,75,75,68,68,77,69,63,72,62,62,79,48,41,78,68,29,52,69,52,47,59,66,58,69,51,81,67,67,94,62,78,66,74,64,74,90,67,60,73,83,53,67,88,48,52,72,69,53,46,50,53,52,50,48,55,73,63,42,69,84,39,25,50,51,55,36,52,52,51,51,43,54,52,22,56,75,70,72,39,34,66,59,52,52,50,51,52,50,50,52,51,50,52,50,51,49,41,66,61,46,48,59,62,44,58,72,46,36,64,62,49,47,55,54,48,50,52,57,72,66,48,39,88,35,27,62,66,56,48,52,50,53,52,48,50,50,35,70,75,36,64,66,30,61,62,49,53,51,51,50,43,48,55,60,58,55,56,56,70,66,56,70,75,73,77,79,124,139,84,74,70,77,76,68,66,79,71,61,72,63,63,76,52,43,79,68,30,54,68,49,48,58,65,59,70,50,81,68,70,92,63,78,66,77,64,74,86,69,60,74,82,53,67,87,48,53,72,70,54,46,51,52,52,50,47,54,73,64,41,69,85,39,27,51,50,53,37,50,52,52,49,43,54,53,22,56,76,70,72,39,35,65,60,53,52,52,51,52,50,50,52,50,51,50,50,51,48,41,68,61,46,49,58,61,44,57,71,45,36,65,60,49,46,55,54,49,50,54,56,72,67,49,40,89,38,26,62,66,53,47,53,51,54,51,50,51,48,35,70,76,37,63,66,31,61,62,48,52,51,50,50,41,48,54,60,58,55,57,56,69,64,56,70,73,74,77,79,124

Radius of gyration: 25.98 Å; Cα contacts (8 Å, |Δi|>4): 214; chains: 2; bounding box: 63×73×57 Å

Secondary structure (DSSP, 8-state):
---GGGGGGGGGGGGGHHHHHHHHHHHHS---SS----S---GGGTTS-HHHHHHHHHHHH-TTSBHHHHHHHHHHHHHHHT-HHHHHHHHHHHHHHHHHHHHHHHHHHHTHHHHHHHHHHHHH--SSBHHHHHHHHHHHHHHSTTHHHHHHHHHHHHHHHHHTS------/--GGGGGGGGGGGGGTHHHHHHHHHTTSS---SS--------GGGTTS-HHHHHHHHHHHH-TTSBHHHHHHHHHHHHHHHT-HHHHHHHHHHHHHHHHHHHHHHHHHHHTHHHHHHHHHHHHH--SSBHHHHHHHHHHHHHHSTTHHHHHHHHHHHHHHHHTTS------